Protein AF-0000000084352300 (afdb_homodimer)

pLDDT: mean 96.41, std 4.36, range [64.81, 98.81]

Solvent-accessible surface area (backbone atoms only — not comparable to full-atom values): 14725 Å² total; per-residue (Å²): 118,71,54,70,51,74,52,72,47,79,44,80,38,36,70,68,55,49,51,40,50,41,51,38,50,50,36,42,43,45,26,26,66,68,66,57,35,56,70,59,26,25,62,60,26,55,90,35,37,92,46,26,37,82,66,26,60,28,62,42,33,63,60,40,29,52,25,44,45,52,47,57,74,42,40,72,91,44,52,68,57,53,49,48,34,43,49,39,11,44,54,37,49,49,50,53,52,49,52,40,69,77,35,75,68,44,63,35,34,32,31,39,38,34,31,41,30,38,59,79,55,51,35,40,43,51,39,33,76,57,45,72,45,28,39,26,38,97,89,40,80,44,79,98,118,70,53,72,51,73,52,74,46,77,45,77,38,38,71,67,54,49,51,41,48,42,51,40,49,49,35,41,43,44,25,26,67,67,67,57,34,57,71,59,24,24,63,59,26,56,88,35,37,91,46,26,35,79,69,27,61,28,62,42,32,63,61,38,29,52,26,42,44,52,46,58,74,42,41,74,91,45,51,69,57,52,48,49,34,42,50,40,11,46,52,36,50,50,51,53,52,48,49,40,71,76,35,74,67,44,63,35,36,30,32,38,38,33,33,42,29,38,59,82,56,50,34,39,43,50,38,34,77,57,44,73,45,29,39,25,39,95,90,39,78,44,79,99

Sequence (288 aa):
MGRRTEYIRNLTLSRDNLYKIKRAQYEIRMQGFTYVDEGKLVSGLNAFATVLSFAFMLPTPVTLAAGVISAMGNIGNDRALVIEVCRNGEDYLQQLEYFFDDNPQYDLIRVDLPFLEFVDEGFRIVQGNGMVTAVHTDGGWILLMGRRTEYIRNLTLSRDNLYKIKRAQYEIRMQGFTYVDEGKLVSGLNAFATVLSFAFMLPTPVTLAAGVISAMGNIGNDRALVIEVCRNGEDYLQQLEYFFDDNPQYDLIRVDLPFLEFVDEGFRIVQGNGMVTAVHTDGGWILL

Radius of gyration: 19.67 Å; Cα contacts (8 Å, |Δi|>4): 520; chains: 2; bounding box: 50×48×47 Å

Organism: NCBI:txid482461

Secondary structure (DSSP, 8-state):
---EEEEEEEEEE-HHHHHHHHHHHHHIIIIIIIS--HHHHHHHHGGGGGGHHHHHS--SHHHHHHHHHHHHHT-GGGHHHHHHHHHHHHHHHHHHHHHHHH-TT-SEEEEEEEEEEETTTTEEEE-S--EEEEEEETTEEEE-/---EEEEEEEEEE-HHHHHHHHHHHHHIIIIIIIS--HHHHHHHHGGGGGGHHHHHS--SHHHHHHHHHHHHHT-GGGHHHHHHHHHHHHHHHHHHHHHHHH-TT-SEEEEEEEEEEETTTTEEEE-S--EEEEEEETTEEEE-

Structure (mmCIF, N/CA/C/O backbone):
data_AF-0000000084352300-model_v1
#
loop_
_entity.id
_entity.type
_entity.pdbx_description
1 polymer 'Uncharacterized protein'
#
loop_
_atom_site.group_PDB
_atom_site.id
_atom_site.type_symbol
_atom_site.label_atom_id
_atom_site.label_alt_id
_atom_site.label_comp_id
_atom_site.label_asym_id
_atom_site.label_entity_id
_atom_site.label_seq_id
_atom_site.pdbx_PDB_ins_code
_atom_site.Cartn_x
_atom_site.Cartn_y
_atom_site.Cartn_z
_atom_site.occupancy
_atom_site.B_iso_or_equiv
_atom_site.auth_seq_id
_atom_site.auth_comp_id
_atom_site.auth_asym_id
_atom_site.auth_atom_id
_atom_site.pdbx_PDB_model_num
ATOM 1 N N . MET A 1 1 ? 26.281 -4.094 -21.375 1 65.31 1 MET A N 1
ATOM 2 C CA . MET A 1 1 ? 24.969 -3.672 -20.875 1 65.31 1 MET A CA 1
ATOM 3 C C . MET A 1 1 ? 23.844 -4.324 -21.688 1 65.31 1 MET A C 1
ATOM 5 O O . MET A 1 1 ? 23.953 -4.469 -22.906 1 65.31 1 MET A O 1
ATOM 9 N N . GLY A 1 2 ? 22.938 -5.145 -20.906 1 80.5 2 GLY A N 1
ATOM 10 C CA . GLY A 1 2 ? 21.906 -5.875 -21.641 1 80.5 2 GLY A CA 1
ATOM 11 C C . GLY A 1 2 ? 21 -4.98 -22.453 1 80.5 2 GLY A C 1
ATOM 12 O O . GLY A 1 2 ? 20.844 -3.795 -22.141 1 80.5 2 GLY A O 1
ATOM 13 N N . ARG A 1 3 ? 20.641 -5.398 -23.672 1 90.56 3 ARG A N 1
ATOM 14 C CA . ARG A 1 3 ? 19.719 -4.656 -24.531 1 90.56 3 ARG A CA 1
ATOM 15 C C . ARG A 1 3 ? 18.391 -4.422 -23.844 1 90.56 3 ARG A C 1
ATOM 17 O O . ARG A 1 3 ? 17.859 -5.316 -23.188 1 90.56 3 ARG A O 1
ATOM 24 N N . ARG A 1 4 ? 17.953 -3.135 -23.891 1 93.94 4 ARG A N 1
ATOM 25 C CA . ARG A 1 4 ? 16.656 -2.725 -23.344 1 93.94 4 ARG A CA 1
ATOM 26 C C . ARG A 1 4 ? 15.797 -2.057 -24.406 1 93.94 4 ARG A C 1
ATOM 28 O O . ARG A 1 4 ? 16.312 -1.347 -25.266 1 93.94 4 ARG A O 1
ATOM 35 N N . THR A 1 5 ? 14.531 -2.34 -24.422 1 96.69 5 THR A N 1
ATOM 36 C CA . THR A 1 5 ? 13.578 -1.636 -25.281 1 96.69 5 THR A CA 1
ATOM 37 C C . THR A 1 5 ? 12.336 -1.241 -24.484 1 96.69 5 THR A C 1
ATOM 39 O O . THR A 1 5 ? 12.023 -1.846 -23.453 1 96.69 5 THR A O 1
ATOM 42 N N . GLU A 1 6 ? 11.75 -0.152 -24.828 1 97.12 6 GLU A N 1
ATOM 43 C CA . GLU A 1 6 ? 10.531 0.359 -24.203 1 97.12 6 GLU A CA 1
ATOM 44 C C . GLU A 1 6 ? 9.383 0.408 -25.203 1 97.12 6 GLU A C 1
ATOM 46 O O . GLU A 1 6 ? 9.578 0.741 -26.375 1 97.12 6 GLU A O 1
ATOM 51 N N . TYR A 1 7 ? 8.227 -0.064 -24.812 1 97.75 7 TYR A N 1
ATOM 52 C CA . TYR A 1 7 ? 7.039 -0.008 -25.656 1 97.75 7 TYR A CA 1
ATOM 53 C C . TYR A 1 7 ? 5.77 0.02 -24.812 1 97.75 7 TYR A C 1
ATOM 55 O O . TYR A 1 7 ? 5.82 -0.172 -23.594 1 97.75 7 TYR A O 1
ATOM 63 N N . ILE A 1 8 ? 4.664 0.349 -25.469 1 98 8 ILE A N 1
ATOM 64 C CA . ILE A 1 8 ? 3.352 0.355 -24.828 1 98 8 ILE A CA 1
ATOM 65 C C . ILE A 1 8 ? 2.555 -0.866 -25.281 1 98 8 ILE A C 1
ATOM 67 O O . ILE A 1 8 ? 2.572 -1.226 -26.469 1 98 8 ILE A O 1
ATOM 71 N N . ARG A 1 9 ? 1.894 -1.552 -24.359 1 97.81 9 ARG A N 1
ATOM 72 C CA . ARG A 1 9 ? 0.966 -2.637 -24.672 1 97.81 9 ARG A CA 1
ATOM 73 C C . ARG A 1 9 ? -0.388 -2.4 -24.016 1 97.81 9 ARG A C 1
ATOM 75 O O . ARG A 1 9 ? -0.456 -1.936 -22.875 1 97.81 9 ARG A O 1
ATOM 82 N N . ASN A 1 10 ? -1.431 -2.756 -24.766 1 97.62 10 ASN A N 1
ATOM 83 C CA . ASN A 1 10 ? -2.789 -2.691 -24.234 1 97.62 10 ASN A CA 1
ATOM 84 C C . ASN A 1 10 ? -3.189 -4 -23.562 1 97.62 10 ASN A C 1
ATOM 86 O O . ASN A 1 10 ? -3.131 -5.066 -24.188 1 97.62 10 ASN A O 1
ATOM 90 N N . LEU A 1 11 ? -3.562 -3.918 -22.281 1 97.88 11 LEU A N 1
ATOM 91 C CA . LEU A 1 11 ? -3.971 -5.098 -21.531 1 97.88 11 LEU A CA 1
ATOM 92 C C . LEU A 1 11 ? -5.379 -4.926 -20.969 1 97.88 11 LEU A C 1
ATOM 94 O O . LEU A 1 11 ? -5.785 -3.812 -20.625 1 97.88 11 LEU A O 1
ATOM 98 N N . THR A 1 12 ? -6.105 -6.023 -20.938 1 98.38 12 THR A N 1
ATOM 99 C CA . THR A 1 12 ? -7.367 -6.102 -20.203 1 98.38 12 THR A CA 1
ATOM 100 C C . THR A 1 12 ? -7.152 -6.695 -18.812 1 98.38 12 THR A C 1
ATOM 102 O O . THR A 1 12 ? -6.664 -7.82 -18.688 1 98.38 12 THR A O 1
ATOM 105 N N . LEU A 1 13 ? -7.527 -5.934 -17.797 1 98.38 13 LEU A N 1
ATOM 106 C CA . LEU A 1 13 ? -7.199 -6.332 -16.438 1 98.38 13 LEU A CA 1
ATOM 107 C C . LEU A 1 13 ? -8.438 -6.297 -15.547 1 98.38 13 LEU A C 1
ATOM 109 O O . LEU A 1 13 ? -9.258 -5.383 -15.656 1 98.38 13 LEU A O 1
ATOM 113 N N . SER A 1 14 ? -8.578 -7.367 -14.758 1 98.31 14 SER A N 1
ATOM 114 C CA . SER A 1 14 ? -9.477 -7.312 -13.609 1 98.31 14 SER A CA 1
ATOM 115 C C . SER A 1 14 ? -8.758 -6.781 -12.375 1 98.31 14 SER A C 1
ATOM 117 O O . SER A 1 14 ? -7.531 -6.621 -12.383 1 98.31 14 SER A O 1
ATOM 119 N N . ARG A 1 15 ? -9.523 -6.516 -11.328 1 98 15 ARG A N 1
ATOM 120 C CA . ARG A 1 15 ? -8.93 -6.082 -10.07 1 98 15 ARG A CA 1
ATOM 121 C C . ARG A 1 15 ? -7.984 -7.145 -9.516 1 98 15 ARG A C 1
ATOM 123 O O . ARG A 1 15 ? -6.926 -6.82 -8.977 1 98 15 ARG A O 1
ATOM 130 N N . ASP A 1 16 ? -8.414 -8.383 -9.695 1 97.38 16 ASP A N 1
ATOM 131 C CA . ASP A 1 16 ? -7.602 -9.492 -9.203 1 97.38 16 ASP A CA 1
ATOM 132 C C . ASP A 1 16 ? -6.285 -9.594 -9.969 1 97.38 16 ASP A C 1
ATOM 134 O O . ASP A 1 16 ? -5.223 -9.766 -9.367 1 97.38 16 ASP A O 1
ATOM 138 N N . ASN A 1 17 ? -6.332 -9.484 -11.328 1 97.44 17 ASN A N 1
ATOM 139 C CA . ASN A 1 17 ? -5.117 -9.477 -12.133 1 97.44 17 ASN A CA 1
ATOM 140 C C . ASN A 1 17 ? -4.172 -8.359 -11.719 1 97.44 17 ASN A C 1
ATOM 142 O O . ASN A 1 17 ? -2.963 -8.57 -11.602 1 97.44 17 ASN A O 1
ATOM 146 N N . LEU A 1 18 ? -4.762 -7.266 -11.453 1 98.12 18 LEU A N 1
ATOM 147 C CA . LEU A 1 18 ? -3.982 -6.082 -11.117 1 98.12 18 LEU A CA 1
ATOM 148 C C . LEU A 1 18 ? -3.252 -6.27 -9.789 1 98.12 18 LEU A C 1
ATOM 150 O O . LEU A 1 18 ? -2.072 -5.934 -9.672 1 98.12 18 LEU A O 1
ATOM 154 N N . TYR A 1 19 ? -3.895 -6.828 -8.875 1 98 19 TYR A N 1
ATOM 155 C CA . TYR A 1 19 ? -3.281 -7.109 -7.578 1 98 19 TYR A CA 1
ATOM 156 C C . TYR A 1 19 ? -2.109 -8.07 -7.727 1 98 19 TYR A C 1
ATOM 158 O O . TYR A 1 19 ? -1.028 -7.832 -7.188 1 98 19 TYR A O 1
ATOM 166 N N . LYS A 1 20 ? -2.34 -9.109 -8.43 1 98.38 20 LYS A N 1
ATOM 167 C CA . LYS A 1 20 ? -1.317 -10.141 -8.602 1 98.38 20 LYS A CA 1
ATOM 168 C C . LYS A 1 20 ? -0.106 -9.594 -9.352 1 98.38 20 LYS A C 1
ATOM 170 O O . LYS A 1 20 ? 1.036 -9.898 -9.008 1 98.38 20 LYS A O 1
ATOM 175 N N . ILE A 1 21 ? -0.342 -8.812 -10.375 1 98.75 21 ILE A N 1
ATOM 176 C CA . ILE A 1 21 ? 0.74 -8.227 -11.156 1 98.75 21 ILE A CA 1
ATOM 177 C C . ILE A 1 21 ? 1.558 -7.281 -10.281 1 98.75 21 ILE A C 1
ATOM 179 O O . ILE A 1 21 ? 2.791 -7.312 -10.305 1 98.75 21 ILE A O 1
ATOM 183 N N . LYS A 1 22 ? 0.846 -6.43 -9.492 1 98.62 22 LYS A N 1
ATOM 184 C CA . LYS A 1 22 ? 1.533 -5.473 -8.633 1 98.62 22 LYS A CA 1
ATOM 185 C C . LYS A 1 22 ? 2.387 -6.188 -7.586 1 98.62 22 LYS A C 1
ATOM 187 O O . LYS A 1 22 ? 3.535 -5.809 -7.348 1 98.62 22 LYS A O 1
ATOM 192 N N . ARG A 1 23 ? 1.833 -7.227 -7 1 98.38 23 ARG A N 1
ATOM 193 C CA . ARG A 1 23 ? 2.557 -7.996 -5.992 1 98.38 23 ARG A CA 1
ATOM 194 C C . ARG A 1 23 ? 3.762 -8.703 -6.605 1 98.38 23 ARG A C 1
ATOM 196 O O . ARG A 1 23 ? 4.836 -8.734 -6.008 1 98.38 23 ARG A O 1
ATOM 203 N N . ALA A 1 24 ? 3.57 -9.281 -7.723 1 98.75 24 ALA A N 1
ATOM 204 C CA . ALA A 1 24 ? 4.672 -9.953 -8.406 1 98.75 24 ALA A CA 1
ATOM 205 C C . ALA A 1 24 ? 5.797 -8.977 -8.727 1 98.75 24 ALA A C 1
ATOM 207 O O . ALA A 1 24 ? 6.977 -9.289 -8.531 1 98.75 24 ALA A O 1
ATOM 208 N N . GLN A 1 25 ? 5.402 -7.848 -9.227 1 98.81 25 GLN A N 1
ATOM 209 C CA . GLN A 1 25 ? 6.434 -6.867 -9.555 1 98.81 25 GLN A CA 1
ATOM 210 C C . GLN A 1 25 ? 7.148 -6.383 -8.297 1 98.81 25 GLN A C 1
ATOM 212 O O . GLN A 1 25 ? 8.352 -6.125 -8.32 1 98.81 25 GLN A O 1
ATOM 217 N N . TYR A 1 26 ? 6.418 -6.211 -7.242 1 98.56 26 TYR A N 1
ATOM 218 C CA . TYR A 1 26 ? 7.043 -5.891 -5.965 1 98.56 26 TYR A CA 1
ATOM 219 C C . TYR A 1 26 ? 8.078 -6.941 -5.586 1 98.56 26 TYR A C 1
ATOM 221 O O . TYR A 1 26 ? 9.18 -6.605 -5.133 1 98.56 26 TYR A O 1
ATOM 229 N N . GLU A 1 27 ? 7.762 -8.219 -5.742 1 98.56 27 GLU A N 1
ATOM 230 C CA . GLU A 1 27 ? 8.711 -9.281 -5.449 1 98.56 27 GLU A CA 1
ATOM 231 C C . GLU A 1 27 ? 9.93 -9.203 -6.363 1 98.56 27 GLU A C 1
ATOM 233 O O . GLU A 1 27 ? 11.055 -9.453 -5.926 1 98.56 27 GLU A O 1
ATOM 238 N N . ILE A 1 28 ? 9.703 -8.867 -7.602 1 98.69 28 ILE A N 1
ATOM 239 C CA . ILE A 1 28 ? 10.797 -8.695 -8.547 1 98.69 28 ILE A CA 1
ATOM 240 C C . ILE A 1 28 ? 11.711 -7.562 -8.078 1 98.69 28 ILE A C 1
ATOM 242 O O . ILE A 1 28 ? 12.938 -7.707 -8.07 1 98.69 28 ILE A O 1
ATOM 246 N N . ARG A 1 29 ? 11.117 -6.477 -7.703 1 98.12 29 ARG A N 1
ATOM 247 C CA . ARG A 1 29 ? 11.898 -5.336 -7.258 1 98.12 29 ARG A CA 1
ATOM 248 C C . ARG A 1 29 ? 12.711 -5.68 -6.012 1 98.12 29 ARG A C 1
ATOM 250 O O . ARG A 1 29 ? 13.914 -5.414 -5.957 1 98.12 29 ARG A O 1
ATOM 257 N N . MET A 1 30 ? 12.078 -6.293 -5.062 1 97.31 30 MET A N 1
ATOM 258 C CA . MET A 1 30 ? 12.711 -6.516 -3.768 1 97.31 30 MET A CA 1
ATOM 259 C C . MET A 1 30 ? 13.703 -7.672 -3.84 1 97.31 30 MET A C 1
ATOM 261 O O . MET A 1 30 ? 14.898 -7.484 -3.621 1 97.31 30 MET A O 1
ATOM 265 N N . GLN A 1 31 ? 13.227 -8.828 -4.25 1 97.88 31 GLN A N 1
ATOM 266 C CA . GLN A 1 31 ? 14.047 -10.031 -4.191 1 97.88 31 GLN A CA 1
ATOM 267 C C . GLN A 1 31 ? 14.93 -10.156 -5.438 1 97.88 31 GLN A C 1
ATOM 269 O O . GLN A 1 31 ? 15.992 -10.773 -5.387 1 97.88 31 GLN A O 1
ATOM 274 N N . GLY A 1 32 ? 14.492 -9.555 -6.496 1 97.81 32 GLY A N 1
ATOM 275 C CA . GLY A 1 32 ? 15.219 -9.664 -7.746 1 97.81 32 GLY A CA 1
ATOM 276 C C . GLY A 1 32 ? 16.25 -8.57 -7.934 1 97.81 32 GLY A C 1
ATOM 277 O O . GLY A 1 32 ? 17.422 -8.852 -8.188 1 97.81 32 GLY A O 1
ATOM 278 N N . PHE A 1 33 ? 15.836 -7.363 -7.785 1 97.19 33 PHE A N 1
ATOM 279 C CA . PHE A 1 33 ? 16.703 -6.238 -8.109 1 97.19 33 PHE A CA 1
ATOM 280 C C . PHE A 1 33 ? 17.438 -5.742 -6.867 1 97.19 33 PHE A C 1
ATOM 282 O O . PHE A 1 33 ? 18.609 -5.371 -6.938 1 97.19 33 PHE A O 1
ATOM 289 N N . THR A 1 34 ? 16.766 -5.68 -5.75 1 95.44 34 THR A N 1
ATOM 290 C CA . THR A 1 34 ? 17.328 -5.039 -4.566 1 95.44 34 THR A CA 1
ATOM 291 C C . THR A 1 34 ? 18.203 -6.02 -3.779 1 95.44 34 THR A C 1
ATOM 293 O O . THR A 1 34 ? 19.391 -5.766 -3.561 1 95.44 34 THR A O 1
ATOM 296 N N . TYR A 1 35 ? 17.641 -7.211 -3.395 1 95.81 35 TYR A N 1
ATOM 297 C CA . TYR A 1 35 ? 18.359 -8.148 -2.537 1 95.81 35 TYR A CA 1
ATOM 298 C C . TYR A 1 35 ? 19.062 -9.219 -3.365 1 95.81 35 TYR A C 1
ATOM 300 O O . TYR A 1 35 ? 19.984 -9.875 -2.889 1 95.81 35 TYR A O 1
ATOM 308 N N . VAL A 1 36 ? 18.641 -9.445 -4.543 1 95.88 36 VAL A N 1
ATOM 309 C CA . VAL A 1 36 ? 19.203 -10.391 -5.5 1 95.88 36 VAL A CA 1
ATOM 310 C C . VAL A 1 36 ? 19.25 -11.789 -4.879 1 95.88 36 VAL A C 1
ATOM 312 O O . VAL A 1 36 ? 20.297 -12.422 -4.824 1 95.88 36 VAL A O 1
ATOM 315 N N . ASP A 1 37 ? 18.109 -12.273 -4.465 1 97.69 37 ASP A N 1
ATOM 316 C CA . ASP A 1 37 ? 17.922 -13.594 -3.879 1 97.69 37 ASP A CA 1
ATOM 317 C C . ASP A 1 37 ? 16.984 -14.438 -4.734 1 97.69 37 ASP A C 1
ATOM 319 O O . ASP A 1 37 ? 15.758 -14.344 -4.598 1 97.69 37 ASP A O 1
ATOM 323 N N . GLU A 1 38 ? 17.625 -15.32 -5.508 1 98 38 GLU A N 1
ATOM 324 C CA . GLU A 1 38 ? 16.859 -16.109 -6.469 1 98 38 GLU A CA 1
ATOM 325 C C . GLU A 1 38 ? 15.844 -17 -5.766 1 98 38 GLU A C 1
ATOM 327 O O . GLU A 1 38 ? 14.695 -17.125 -6.211 1 98 38 GLU A O 1
ATOM 332 N N . GLY A 1 39 ? 16.25 -17.688 -4.758 1 98.44 39 GLY A N 1
ATOM 333 C CA . GLY A 1 39 ? 15.367 -18.578 -4.031 1 98.44 39 GLY A CA 1
ATOM 334 C C . GLY A 1 39 ? 14.156 -17.891 -3.451 1 98.44 39 GLY A C 1
ATOM 335 O O . GLY A 1 39 ? 13.031 -18.375 -3.572 1 98.44 39 GLY A O 1
ATOM 336 N N . LYS A 1 40 ? 14.289 -16.719 -2.838 1 98.31 40 LYS A N 1
ATOM 337 C CA . LYS A 1 40 ? 13.18 -15.945 -2.273 1 98.31 40 LYS A CA 1
ATOM 338 C C . LYS A 1 40 ? 12.289 -15.383 -3.375 1 98.31 40 LYS A C 1
ATOM 340 O O . LYS A 1 40 ? 11.07 -15.273 -3.195 1 98.31 40 LYS A O 1
ATOM 345 N N . LEU A 1 41 ? 12.984 -15.016 -4.535 1 98.62 41 LEU A N 1
ATOM 346 C CA . LEU A 1 41 ? 12.188 -14.523 -5.656 1 98.62 41 LEU A CA 1
ATOM 347 C C . LEU A 1 41 ? 11.258 -15.617 -6.18 1 98.62 41 LEU A C 1
ATOM 349 O O . LEU A 1 41 ? 10.078 -15.375 -6.418 1 98.62 41 LEU A O 1
ATOM 353 N N . VAL A 1 42 ? 11.789 -16.828 -6.316 1 98.75 42 VAL A N 1
ATOM 354 C CA . VAL A 1 42 ? 10.969 -17.953 -6.781 1 98.75 42 VAL A CA 1
ATOM 355 C C . VAL A 1 42 ? 9.805 -18.172 -5.816 1 98.75 42 VAL A C 1
ATOM 357 O O . VAL A 1 42 ? 8.656 -18.281 -6.242 1 98.75 42 VAL A O 1
ATOM 360 N N . SER A 1 43 ? 10.109 -18.234 -4.531 1 98.31 43 SER A N 1
ATOM 361 C CA . SER A 1 43 ? 9.094 -18.453 -3.512 1 98.31 43 SER A CA 1
ATOM 362 C C . SER A 1 43 ? 8.031 -17.359 -3.535 1 98.31 43 SER A C 1
ATOM 364 O O . SER A 1 43 ? 6.84 -17.641 -3.42 1 98.31 43 SER A O 1
ATOM 366 N N . GLY A 1 44 ? 8.414 -16.125 -3.674 1 97.75 44 GLY A N 1
ATOM 367 C CA . GLY A 1 44 ? 7.512 -14.984 -3.68 1 97.75 44 GLY A CA 1
ATOM 368 C C . GLY A 1 44 ? 6.609 -14.945 -4.895 1 97.75 44 GLY A C 1
ATOM 369 O O . GLY A 1 44 ? 5.496 -14.422 -4.832 1 97.75 44 GLY A O 1
ATOM 370 N N . LEU A 1 45 ? 7.074 -15.5 -6.039 1 98.5 45 LEU A N 1
ATOM 371 C CA . LEU A 1 45 ? 6.332 -15.438 -7.293 1 98.5 45 LEU A CA 1
ATOM 372 C C . LEU A 1 45 ? 5.355 -16.594 -7.41 1 98.5 45 LEU A C 1
ATOM 374 O O . LEU A 1 45 ? 4.457 -16.578 -8.25 1 98.5 45 LEU A O 1
ATOM 378 N N . ASN A 1 46 ? 5.5 -17.594 -6.531 1 98.06 46 ASN A N 1
ATOM 379 C CA . ASN A 1 46 ? 4.738 -18.828 -6.664 1 98.06 46 ASN A CA 1
ATOM 380 C C . ASN A 1 46 ? 3.236 -18.562 -6.59 1 98.06 46 ASN A C 1
ATOM 382 O O . ASN A 1 46 ? 2.461 -19.172 -7.336 1 98.06 46 ASN A O 1
ATOM 386 N N . ALA A 1 47 ? 2.812 -17.719 -5.746 1 95.56 47 ALA A N 1
ATOM 387 C CA . ALA A 1 47 ? 1.393 -17.453 -5.527 1 95.56 47 ALA A CA 1
ATOM 388 C C . ALA A 1 47 ? 0.794 -16.656 -6.688 1 95.56 47 ALA A C 1
ATOM 390 O O . ALA A 1 47 ? -0.428 -16.531 -6.797 1 95.56 47 ALA A O 1
ATOM 391 N N . PHE A 1 48 ? 1.66 -16.203 -7.609 1 97.5 48 PHE A N 1
ATOM 392 C CA . PHE A 1 48 ? 1.188 -15.281 -8.641 1 97.5 48 PHE A CA 1
ATOM 393 C C . PHE A 1 48 ? 1.544 -15.805 -10.031 1 97.5 48 PHE A C 1
ATOM 395 O O . PHE A 1 48 ? 1.674 -15.023 -10.977 1 97.5 48 PHE A O 1
ATOM 402 N N . ALA A 1 49 ? 1.684 -17.094 -10.195 1 96.81 49 ALA A N 1
ATOM 403 C CA . ALA A 1 49 ? 2.15 -17.75 -11.422 1 96.81 49 ALA A CA 1
ATOM 404 C C . ALA A 1 49 ? 1.181 -17.5 -12.578 1 96.81 49 ALA A C 1
ATOM 406 O O . ALA A 1 49 ? 1.595 -17.422 -13.734 1 96.81 49 ALA A O 1
ATOM 407 N N . THR A 1 50 ? -0.104 -17.281 -12.305 1 96.06 50 THR A N 1
ATOM 408 C CA . THR A 1 50 ? -1.155 -17.234 -13.312 1 96.06 50 THR A CA 1
ATOM 409 C C . THR A 1 50 ? -1.045 -15.953 -14.141 1 96.06 50 THR A C 1
ATOM 411 O O . THR A 1 50 ? -1.636 -15.852 -15.219 1 96.06 50 THR A O 1
ATOM 414 N N . VAL A 1 51 ? -0.274 -14.914 -13.641 1 97.69 51 VAL A N 1
ATOM 415 C CA . VAL A 1 51 ? -0.246 -13.648 -14.359 1 97.69 51 VAL A CA 1
ATOM 416 C C . VAL A 1 51 ? 1.144 -13.414 -14.953 1 97.69 51 VAL A C 1
ATOM 418 O O . VAL A 1 51 ? 1.382 -12.414 -15.625 1 97.69 51 VAL A O 1
ATOM 421 N N . LEU A 1 52 ? 2.088 -14.289 -14.781 1 98.44 52 LEU A N 1
ATOM 422 C CA . LEU A 1 52 ? 3.484 -14.016 -15.102 1 98.44 52 LEU A CA 1
ATOM 423 C C . LEU A 1 52 ? 3.691 -13.93 -16.609 1 98.44 52 LEU A C 1
ATOM 425 O O . LEU A 1 52 ? 4.336 -13 -17.094 1 98.44 52 LEU A O 1
ATOM 429 N N . SER A 1 53 ? 3.16 -14.875 -17.328 1 97.25 53 SER A N 1
ATOM 430 C CA . SER A 1 53 ? 3.33 -14.867 -18.766 1 97.25 53 SER A CA 1
ATOM 431 C C . SER A 1 53 ? 2.719 -13.617 -19.391 1 97.25 53 SER A C 1
ATOM 433 O O . SER A 1 53 ? 3.34 -12.977 -20.234 1 97.25 53 SER A O 1
ATOM 435 N N . PHE A 1 54 ? 1.555 -13.297 -18.891 1 95.31 54 PHE A N 1
ATOM 436 C CA . PHE A 1 54 ? 0.746 -12.203 -19.422 1 95.31 54 PHE A CA 1
ATOM 437 C C . PHE A 1 54 ? 1.388 -10.859 -19.109 1 95.31 54 PHE A C 1
ATOM 439 O O . PHE A 1 54 ? 1.489 -10 -19.984 1 95.31 54 PHE A O 1
ATOM 446 N N . ALA A 1 55 ? 1.958 -10.68 -17.969 1 97.5 55 ALA A N 1
ATOM 447 C CA . ALA A 1 55 ? 2.441 -9.383 -17.516 1 97.5 55 ALA A CA 1
ATOM 448 C C . ALA A 1 55 ? 3.955 -9.266 -17.688 1 97.5 55 ALA A C 1
ATOM 450 O O . ALA A 1 55 ? 4.477 -8.18 -17.969 1 97.5 55 ALA A O 1
ATOM 451 N N . PHE A 1 56 ? 4.723 -10.43 -17.625 1 98.62 56 PHE A N 1
ATOM 452 C CA . PHE A 1 56 ? 6.176 -10.336 -17.531 1 98.62 56 PHE A CA 1
ATOM 453 C C . PHE A 1 56 ? 6.844 -11.219 -18.578 1 98.62 56 PHE A C 1
ATOM 455 O O . PHE A 1 56 ? 8.07 -11.344 -18.609 1 98.62 56 PHE A O 1
ATOM 462 N N . MET A 1 57 ? 6.141 -11.867 -19.406 1 98.19 57 MET A N 1
ATOM 463 C CA . MET A 1 57 ? 6.547 -12.531 -20.641 1 98.19 57 MET A CA 1
ATOM 464 C C . MET A 1 57 ? 7.156 -13.898 -20.344 1 98.19 57 MET A C 1
ATOM 466 O O . MET A 1 57 ? 7.453 -14.656 -21.266 1 98.19 57 MET A O 1
ATOM 470 N N . LEU A 1 58 ? 7.383 -14.258 -19.094 1 97.38 58 LEU A N 1
ATOM 471 C CA . LEU A 1 58 ? 7.891 -15.578 -18.766 1 97.38 58 LEU A CA 1
ATOM 472 C C . LEU A 1 58 ? 6.891 -16.344 -17.906 1 97.38 58 LEU A C 1
ATOM 474 O O . LEU A 1 58 ? 6.32 -15.789 -16.953 1 97.38 58 LEU A O 1
ATOM 478 N N . PRO A 1 59 ? 6.699 -17.609 -18.172 1 95.5 59 PRO A N 1
ATOM 479 C CA . PRO A 1 59 ? 5.492 -18.281 -17.703 1 95.5 59 PRO A CA 1
ATOM 480 C C . PRO A 1 59 ? 5.641 -18.844 -16.281 1 95.5 59 PRO A C 1
ATOM 482 O O . PRO A 1 59 ? 4.641 -19.125 -15.625 1 95.5 59 PRO A O 1
ATOM 485 N N . THR A 1 60 ? 6.859 -19.156 -15.789 1 97.88 60 THR A N 1
ATOM 486 C CA . THR A 1 60 ? 6.992 -19.797 -14.492 1 97.88 60 THR A CA 1
ATOM 487 C C . THR A 1 60 ? 7.836 -18.938 -13.547 1 97.88 60 THR A C 1
ATOM 489 O O . THR A 1 60 ? 8.703 -18.188 -13.992 1 97.88 60 THR A O 1
ATOM 492 N N . PRO A 1 61 ? 7.559 -19.125 -12.188 1 98.56 61 PRO A N 1
ATOM 493 C CA . PRO A 1 61 ? 8.367 -18.422 -11.195 1 98.56 61 PRO A CA 1
ATOM 494 C C . PRO A 1 61 ? 9.867 -18.688 -11.367 1 98.56 61 PRO A C 1
ATOM 496 O O . PRO A 1 61 ? 10.672 -17.75 -11.281 1 98.56 61 PRO A O 1
ATOM 499 N N . VAL A 1 62 ? 10.234 -19.891 -11.688 1 98.56 62 VAL A N 1
ATOM 500 C CA . VAL A 1 62 ? 11.641 -20.281 -11.789 1 98.56 62 VAL A CA 1
ATOM 501 C C . VAL A 1 62 ? 12.281 -19.578 -12.984 1 98.56 62 VAL A C 1
ATOM 503 O O . VAL A 1 62 ? 13.359 -19 -12.867 1 98.56 62 VAL A O 1
ATOM 506 N N . THR A 1 63 ? 11.625 -19.625 -14.141 1 98.38 63 THR A N 1
ATOM 507 C CA . THR A 1 63 ? 12.211 -19.016 -15.336 1 98.38 63 THR A CA 1
ATOM 508 C C . THR A 1 63 ? 12.266 -17.5 -15.203 1 98.38 63 THR A C 1
ATOM 510 O O . THR A 1 63 ? 13.227 -16.875 -15.633 1 98.38 63 THR A O 1
ATOM 513 N N . LEU A 1 64 ? 11.195 -16.891 -14.648 1 98.69 64 LEU A N 1
ATOM 514 C CA . LEU A 1 64 ? 11.211 -15.445 -14.453 1 98.69 64 LEU A CA 1
ATOM 515 C C . LEU A 1 64 ? 12.305 -15.047 -13.461 1 98.69 64 LEU A C 1
ATOM 517 O O . LEU A 1 64 ? 13.047 -14.094 -13.703 1 98.69 64 LEU A O 1
ATOM 521 N N . ALA A 1 65 ? 12.453 -15.781 -12.375 1 98.75 65 ALA A N 1
ATOM 522 C CA . ALA A 1 65 ? 13.484 -15.484 -11.383 1 98.75 65 ALA A CA 1
ATOM 523 C C . ALA A 1 65 ? 14.875 -15.578 -11.992 1 98.75 65 ALA A C 1
ATOM 525 O O . ALA A 1 65 ? 15.727 -14.711 -11.766 1 98.75 65 ALA A O 1
ATOM 526 N N . ALA A 1 66 ? 15.109 -16.562 -12.758 1 98 66 ALA A N 1
ATOM 527 C CA . ALA A 1 66 ? 16.406 -16.734 -13.422 1 98 66 ALA A CA 1
ATOM 528 C C . ALA A 1 66 ? 16.688 -15.562 -14.352 1 98 66 ALA A C 1
ATOM 530 O O . ALA A 1 66 ? 17.828 -15.07 -14.398 1 98 66 ALA A O 1
ATOM 531 N N . GLY A 1 67 ? 15.688 -15.164 -15.094 1 97.75 67 GLY A N 1
ATOM 532 C CA . GLY A 1 67 ? 15.852 -14.016 -15.961 1 97.75 67 GLY A CA 1
ATOM 533 C C . GLY A 1 67 ? 16.188 -12.734 -15.211 1 97.75 67 GLY A C 1
ATOM 534 O O . GLY A 1 67 ? 17.094 -12 -15.602 1 97.75 67 GLY A O 1
ATOM 535 N N . VAL A 1 68 ? 15.469 -12.469 -14.156 1 98.12 68 VAL A N 1
ATOM 536 C CA . VAL A 1 68 ? 15.656 -11.266 -13.352 1 98.12 68 VAL A CA 1
ATOM 537 C C . VAL A 1 68 ? 17.062 -11.258 -12.758 1 98.12 68 VAL A C 1
ATOM 539 O O . VAL A 1 68 ? 17.781 -10.258 -12.844 1 98.12 68 VAL A O 1
ATOM 542 N N . ILE A 1 69 ? 17.516 -12.383 -12.164 1 97.56 69 ILE A N 1
ATOM 543 C CA . ILE A 1 69 ? 18.828 -12.484 -11.539 1 97.56 69 ILE A CA 1
ATOM 544 C C . ILE A 1 69 ? 19.922 -12.312 -12.594 1 97.56 69 ILE A C 1
ATOM 546 O O . ILE A 1 69 ? 20.938 -11.648 -12.352 1 97.56 69 ILE A O 1
ATOM 550 N N . SER A 1 70 ? 19.703 -12.875 -13.766 1 96.25 70 SER A N 1
ATOM 551 C CA . SER A 1 70 ? 20.656 -12.727 -14.867 1 96.25 70 SER A CA 1
ATOM 552 C C . SER A 1 70 ? 20.797 -11.266 -15.281 1 96.25 70 SER A C 1
ATOM 554 O O . SER A 1 70 ? 21.906 -10.797 -15.555 1 96.25 70 SER A O 1
ATOM 556 N N . ALA A 1 71 ? 19.703 -10.578 -15.336 1 95.69 71 ALA A N 1
ATOM 557 C CA . ALA A 1 71 ? 19.719 -9.164 -15.703 1 95.69 71 ALA A CA 1
ATOM 558 C C . ALA A 1 71 ? 20.531 -8.352 -14.711 1 95.69 71 ALA A C 1
ATOM 560 O O . ALA A 1 71 ? 21.219 -7.402 -15.094 1 95.69 71 ALA A O 1
ATOM 561 N N . MET A 1 72 ? 20.422 -8.625 -13.438 1 93.12 72 MET A N 1
ATOM 562 C CA . MET A 1 72 ? 21.125 -7.879 -12.406 1 93.12 72 MET A CA 1
ATOM 563 C C . MET A 1 72 ? 22.625 -8.172 -12.461 1 93.12 72 MET A C 1
ATOM 565 O O . MET A 1 72 ? 23.438 -7.32 -12.109 1 93.12 72 MET A O 1
ATOM 569 N N . GLY A 1 73 ? 22.953 -9.312 -12.898 1 88.88 73 GLY A N 1
ATOM 570 C CA . GLY A 1 73 ? 24.359 -9.609 -13.117 1 88.88 73 GLY A CA 1
ATOM 571 C C . GLY A 1 73 ? 25 -8.734 -14.188 1 88.88 73 GLY A C 1
ATOM 572 O O . GLY A 1 73 ? 26.203 -8.5 -14.172 1 88.88 73 GLY A O 1
ATOM 573 N N . ASN A 1 74 ? 24.203 -8.203 -15.141 1 83.5 74 ASN A N 1
ATOM 574 C CA . ASN A 1 74 ? 24.703 -7.457 -16.297 1 83.5 74 ASN A CA 1
ATOM 575 C C . ASN A 1 74 ? 24.359 -5.973 -16.188 1 83.5 74 ASN A C 1
ATOM 577 O O . ASN A 1 74 ? 24.609 -5.207 -17.125 1 83.5 74 ASN A O 1
ATOM 581 N N . ILE A 1 75 ? 23.781 -5.566 -15.062 1 84 75 ILE A N 1
ATOM 582 C CA . ILE A 1 75 ? 23.125 -4.262 -15.031 1 84 75 ILE A CA 1
ATOM 583 C C . ILE A 1 75 ? 24.172 -3.174 -14.758 1 84 75 ILE A C 1
ATOM 585 O O . ILE A 1 75 ? 23.984 -2.023 -15.164 1 84 75 ILE A O 1
ATOM 589 N N . GLY A 1 76 ? 25.328 -3.451 -14.281 1 78.25 76 GLY A N 1
ATOM 590 C CA . GLY A 1 76 ? 26.344 -2.453 -13.977 1 78.25 76 GLY A CA 1
ATOM 591 C C . GLY A 1 76 ? 25.844 -1.371 -13.039 1 78.25 76 GLY A C 1
ATOM 592 O O . GLY A 1 76 ? 25.281 -1.669 -11.984 1 78.25 76 GLY A O 1
ATOM 593 N N . ASN A 1 77 ? 26.094 -0.163 -13.469 1 81.31 77 ASN A N 1
ATOM 594 C CA . ASN A 1 77 ? 25.828 0.981 -12.594 1 81.31 77 ASN A CA 1
ATOM 595 C C . ASN A 1 77 ? 24.391 1.451 -12.703 1 81.31 77 ASN A C 1
ATOM 597 O O . ASN A 1 77 ? 24 2.432 -12.062 1 81.31 77 ASN A O 1
ATOM 601 N N . ASP A 1 78 ? 23.547 0.701 -13.383 1 89.44 78 ASP A N 1
ATOM 602 C CA . ASP A 1 78 ? 22.188 1.165 -13.664 1 89.44 78 ASP A CA 1
ATOM 603 C C . ASP A 1 78 ? 21.188 0.542 -12.695 1 89.44 78 ASP A C 1
ATOM 605 O O . ASP A 1 78 ? 19.984 0.724 -12.852 1 89.44 78 ASP A O 1
ATOM 609 N N . ARG A 1 79 ? 21.656 -0.151 -11.656 1 92.12 79 ARG A N 1
ATOM 610 C CA . ARG A 1 79 ? 20.781 -0.876 -10.742 1 92.12 79 ARG A CA 1
ATOM 611 C C . ARG A 1 79 ? 19.797 0.067 -10.062 1 92.12 79 ARG A C 1
ATOM 613 O O . ARG A 1 79 ? 18.594 -0.209 -10.023 1 92.12 79 ARG A O 1
ATOM 620 N N . ALA A 1 80 ? 20.281 1.194 -9.594 1 93.06 80 ALA A N 1
ATOM 621 C CA . ALA A 1 80 ? 19.438 2.158 -8.898 1 93.06 80 ALA A CA 1
ATOM 622 C C . ALA A 1 80 ? 18.344 2.697 -9.828 1 93.06 80 ALA A C 1
ATOM 624 O O . ALA A 1 80 ? 17.219 2.916 -9.398 1 93.06 80 ALA A O 1
ATOM 625 N N . LEU A 1 81 ? 18.703 2.914 -11.039 1 93.94 81 LEU A N 1
ATOM 626 C CA . LEU A 1 81 ? 17.75 3.422 -12.023 1 93.94 81 LEU A CA 1
ATOM 627 C C . LEU A 1 81 ? 16.656 2.396 -12.297 1 93.94 81 LEU A C 1
ATOM 629 O O . LEU A 1 81 ? 15.477 2.75 -12.391 1 93.94 81 LEU A O 1
ATOM 633 N N . VAL A 1 82 ? 17.047 1.109 -12.43 1 95.69 82 VAL A N 1
ATOM 634 C CA . VAL A 1 82 ? 16.078 0.054 -12.711 1 95.69 82 VAL A CA 1
ATOM 635 C C . VAL A 1 82 ? 15.117 -0.097 -11.539 1 95.69 82 VAL A C 1
ATOM 637 O O . VAL A 1 82 ? 13.914 -0.29 -11.734 1 95.69 82 VAL A O 1
ATOM 640 N N . ILE A 1 83 ? 15.641 -0.019 -10.359 1 95.94 83 ILE A N 1
ATOM 641 C CA . ILE A 1 83 ? 14.805 -0.094 -9.164 1 95.94 83 ILE A CA 1
ATOM 642 C C . ILE A 1 83 ? 13.805 1.058 -9.156 1 95.94 83 ILE A C 1
ATOM 644 O O . ILE A 1 83 ? 12.625 0.86 -8.859 1 95.94 83 ILE A O 1
ATOM 648 N N . GLU A 1 84 ? 14.219 2.209 -9.547 1 95.12 84 GLU A N 1
ATOM 649 C CA . GLU A 1 84 ? 13.336 3.371 -9.594 1 95.12 84 GLU A CA 1
ATOM 650 C C . GLU A 1 84 ? 12.273 3.217 -10.68 1 95.12 84 GLU A C 1
ATOM 652 O O . GLU A 1 84 ? 11.117 3.572 -10.477 1 95.12 84 GLU A O 1
ATOM 657 N N . VAL A 1 85 ? 12.68 2.715 -11.766 1 96.44 85 VAL A N 1
ATOM 658 C CA . VAL A 1 85 ? 11.766 2.471 -12.875 1 96.44 85 VAL A CA 1
ATOM 659 C C . VAL A 1 85 ? 10.695 1.469 -12.438 1 96.44 85 VAL A C 1
ATOM 661 O O . VAL A 1 85 ? 9.508 1.655 -12.727 1 96.44 85 VAL A O 1
ATOM 664 N N . CYS A 1 86 ? 11.125 0.433 -11.766 1 97.44 86 CYS A N 1
ATOM 665 C CA . CYS A 1 86 ? 10.211 -0.579 -11.258 1 97.44 86 CYS A CA 1
ATOM 666 C C . CYS A 1 86 ? 9.219 0.03 -10.266 1 97.44 86 CYS A C 1
ATOM 668 O O . CYS A 1 86 ? 8.023 -0.26 -10.32 1 97.44 86 CYS A O 1
ATOM 670 N N . ARG A 1 87 ? 9.703 0.843 -9.43 1 96.56 87 ARG A N 1
ATOM 671 C CA . ARG A 1 87 ? 8.875 1.52 -8.43 1 96.56 87 ARG A CA 1
ATOM 672 C C . ARG A 1 87 ? 7.855 2.434 -9.102 1 96.56 87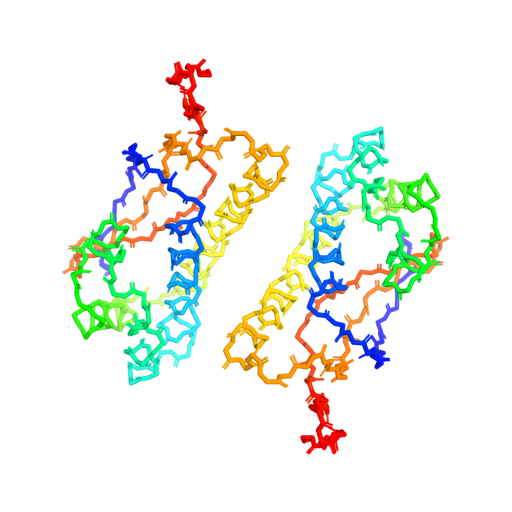 ARG A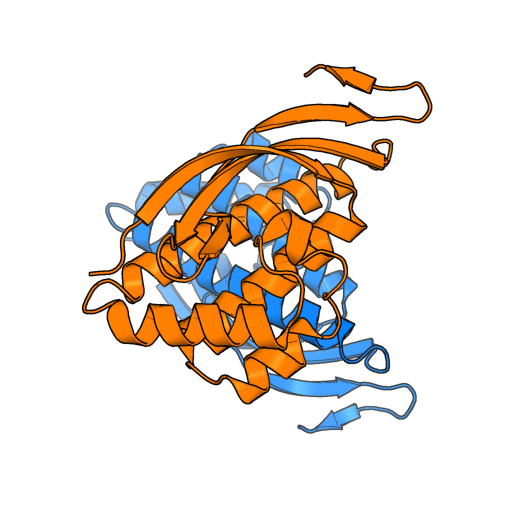 C 1
ATOM 674 O O . ARG A 1 87 ? 6.715 2.543 -8.641 1 96.56 87 ARG A O 1
ATOM 681 N N . ASN A 1 88 ? 8.242 3.148 -10.133 1 96.94 88 ASN A N 1
ATOM 682 C CA . ASN A 1 88 ? 7.32 3.99 -10.883 1 96.94 88 ASN A CA 1
ATOM 683 C C . ASN A 1 88 ? 6.176 3.176 -11.477 1 96.94 88 ASN A C 1
ATOM 685 O O . ASN A 1 88 ? 5.023 3.615 -11.469 1 96.94 88 ASN A O 1
ATOM 689 N N . GLY A 1 89 ? 6.551 2.016 -11.961 1 98.19 89 GLY A N 1
ATOM 690 C CA . GLY A 1 89 ? 5.523 1.124 -12.469 1 98.19 89 GLY A CA 1
ATOM 691 C C . GLY A 1 89 ? 4.559 0.651 -11.398 1 98.19 89 GLY A C 1
ATOM 692 O O . GLY A 1 89 ? 3.346 0.615 -11.625 1 98.19 89 GLY A O 1
ATOM 693 N N . GLU A 1 90 ? 5.082 0.27 -10.227 1 98.06 90 GLU A N 1
ATOM 694 C CA . GLU A 1 90 ? 4.25 -0.154 -9.102 1 98.06 90 GLU A CA 1
ATOM 695 C C . GLU A 1 90 ? 3.305 0.961 -8.664 1 98.06 90 GLU A C 1
ATOM 697 O O . GLU A 1 90 ? 2.166 0.699 -8.273 1 98.06 90 GLU A O 1
ATOM 702 N N . ASP A 1 91 ? 3.803 2.172 -8.703 1 96.69 91 ASP A N 1
ATOM 703 C CA . ASP A 1 91 ? 2.996 3.332 -8.336 1 96.69 91 ASP A CA 1
ATOM 704 C C . ASP A 1 91 ? 1.79 3.479 -9.266 1 96.69 91 ASP A C 1
ATOM 706 O O . ASP A 1 91 ? 0.684 3.773 -8.805 1 96.69 91 ASP A O 1
ATOM 710 N N . TYR A 1 92 ? 2 3.307 -10.508 1 97.81 92 TYR A N 1
ATOM 711 C CA . TYR A 1 92 ? 0.882 3.414 -11.438 1 97.81 92 TYR A CA 1
ATOM 712 C C . TYR A 1 92 ? -0.088 2.252 -11.266 1 97.81 92 TYR A C 1
ATOM 714 O O . TYR A 1 92 ? -1.305 2.432 -11.352 1 97.81 92 TYR A O 1
ATOM 722 N N . LEU A 1 93 ? 0.463 1.043 -11.047 1 98.38 93 LEU A N 1
ATOM 723 C CA . LEU A 1 93 ? -0.403 -0.105 -10.805 1 98.38 93 LEU A CA 1
ATOM 724 C C . LEU A 1 93 ? -1.272 0.12 -9.57 1 98.38 93 LEU A C 1
ATOM 726 O O . LEU A 1 93 ? -2.436 -0.289 -9.539 1 98.38 93 LEU A O 1
ATOM 730 N N . GLN A 1 94 ? -0.691 0.768 -8.586 1 97.62 94 GLN A N 1
ATOM 731 C CA . GLN A 1 94 ? -1.467 1.131 -7.406 1 97.62 94 GLN A CA 1
ATOM 732 C C . GLN A 1 94 ? -2.588 2.102 -7.762 1 97.62 94 GLN A C 1
ATOM 734 O O . GLN A 1 94 ? -3.703 1.987 -7.25 1 97.62 94 GLN A O 1
ATOM 739 N N . GLN A 1 95 ? -2.373 3.057 -8.633 1 97.06 95 GLN A N 1
ATOM 740 C CA . GLN A 1 95 ? -3.391 3.998 -9.086 1 97.06 95 GLN A CA 1
ATOM 741 C C . GLN A 1 95 ? -4.543 3.273 -9.773 1 97.06 95 GLN A C 1
ATOM 743 O O . GLN A 1 95 ? -5.703 3.658 -9.625 1 97.06 95 GLN A O 1
ATOM 748 N N . LEU A 1 96 ? -4.195 2.287 -10.516 1 98.44 96 LEU A N 1
ATOM 749 C CA . LEU A 1 96 ? -5.227 1.511 -11.195 1 98.44 96 LEU A CA 1
ATOM 750 C C . LEU A 1 96 ? -6.078 0.744 -10.188 1 98.44 96 LEU A C 1
ATOM 752 O O . LEU A 1 96 ? -7.285 0.585 -10.391 1 98.44 96 LEU A O 1
ATOM 756 N N . GLU A 1 97 ? -5.406 0.209 -9.125 1 97.88 97 GLU A N 1
ATOM 757 C CA . GLU A 1 97 ? -6.184 -0.435 -8.07 1 97.88 97 GLU A CA 1
ATOM 758 C C . GLU A 1 97 ? -7.152 0.548 -7.422 1 97.88 97 GLU A C 1
ATOM 760 O O . GLU A 1 97 ? -8.305 0.202 -7.148 1 97.88 97 GLU A O 1
ATOM 765 N N . TYR A 1 98 ? -6.715 1.758 -7.16 1 97.56 98 TYR A N 1
ATOM 766 C CA . TYR A 1 98 ? -7.586 2.787 -6.602 1 97.56 98 TYR A CA 1
ATOM 767 C C . TYR A 1 98 ? -8.719 3.121 -7.562 1 97.56 98 TYR A C 1
ATOM 769 O O . TYR A 1 98 ? -9.844 3.396 -7.133 1 97.56 98 TYR A O 1
ATOM 777 N N . PHE A 1 99 ? -8.453 3.152 -8.891 1 97.88 99 PHE A N 1
ATOM 778 C CA . PHE A 1 99 ? -9.477 3.395 -9.898 1 97.88 99 PHE A CA 1
ATOM 779 C C . PHE A 1 99 ? -10.602 2.377 -9.789 1 97.88 99 PHE A C 1
ATOM 781 O O . PHE A 1 99 ? -11.781 2.736 -9.844 1 97.88 99 PHE A O 1
ATOM 788 N N . PHE A 1 100 ? -10.234 1.132 -9.523 1 98.25 100 PHE A N 1
ATOM 789 C CA . PHE A 1 100 ? -11.234 0.09 -9.312 1 98.25 100 PHE A CA 1
ATOM 790 C C . PHE A 1 100 ? -12 0.333 -8.023 1 98.25 100 PHE A C 1
ATOM 792 O O . PHE A 1 100 ? -13.227 0.188 -7.984 1 98.25 100 PHE A O 1
ATOM 799 N N . ASP A 1 101 ? -11.281 0.658 -6.977 1 96.44 101 ASP A N 1
ATOM 800 C CA . ASP A 1 101 ? -11.914 0.885 -5.68 1 96.44 101 ASP A CA 1
ATOM 801 C C . ASP A 1 101 ? -12.922 2.027 -5.754 1 96.44 101 ASP A C 1
ATOM 803 O O . ASP A 1 101 ? -13.969 1.982 -5.102 1 96.44 101 ASP A O 1
ATOM 807 N N . ASP A 1 102 ? -12.641 3.051 -6.523 1 96.62 102 ASP A N 1
ATOM 808 C CA . ASP A 1 102 ? -13.469 4.242 -6.641 1 96.62 102 ASP A CA 1
ATOM 809 C C . ASP A 1 102 ? -14.617 4.016 -7.625 1 96.62 102 ASP A C 1
ATOM 811 O O . ASP A 1 102 ? -15.562 4.805 -7.676 1 96.62 102 ASP A O 1
ATOM 815 N N . ASN A 1 103 ? -14.484 2.979 -8.469 1 97.62 103 ASN A N 1
ATOM 816 C CA . ASN A 1 103 ? -15.477 2.66 -9.484 1 97.62 103 ASN A CA 1
ATOM 817 C C . ASN A 1 103 ? -15.883 1.189 -9.43 1 97.62 103 ASN A C 1
ATOM 819 O O . ASN A 1 103 ? -15.617 0.433 -10.367 1 97.62 103 ASN A O 1
ATOM 823 N N . PRO A 1 104 ? -16.641 0.781 -8.328 1 97.12 104 PRO A N 1
ATOM 824 C CA . PRO A 1 104 ? -16.953 -0.632 -8.102 1 97.12 104 PRO A CA 1
ATOM 825 C C . PRO A 1 104 ? -17.859 -1.221 -9.18 1 97.12 104 PRO A C 1
ATOM 827 O O . PRO A 1 104 ? -18.031 -2.441 -9.25 1 97.12 104 PRO A O 1
ATOM 830 N N . GLN A 1 105 ? -18.422 -0.36 -10.055 1 97.56 105 GLN A N 1
ATOM 831 C CA . GLN A 1 105 ? -19.266 -0.843 -11.133 1 97.56 105 GLN A CA 1
ATOM 832 C C . GLN A 1 105 ? -18.438 -1.424 -12.273 1 97.56 105 GLN A C 1
ATOM 834 O O . GLN A 1 105 ? -18.969 -2.09 -13.164 1 97.56 105 GLN A O 1
ATOM 839 N N . TYR A 1 106 ? -17.109 -1.132 -12.297 1 98.5 106 TYR A N 1
ATOM 840 C CA . TYR A 1 106 ? -16.234 -1.664 -13.328 1 98.5 106 TYR A CA 1
ATOM 841 C C . TYR A 1 106 ? -15.641 -3.006 -12.914 1 98.5 106 TYR A C 1
ATOM 843 O O . TYR A 1 106 ? -15.047 -3.121 -11.836 1 98.5 106 TYR A O 1
ATOM 851 N N . ASP A 1 107 ? -15.797 -4.02 -13.812 1 98.44 107 ASP A N 1
ATOM 852 C CA . ASP A 1 107 ? -15.227 -5.324 -13.5 1 98.44 107 ASP A CA 1
ATOM 853 C C . ASP A 1 107 ? -13.945 -5.566 -14.289 1 98.44 107 ASP A C 1
ATOM 855 O O . ASP A 1 107 ? -13.125 -6.402 -13.898 1 98.44 107 ASP A O 1
ATOM 859 N N . LEU A 1 108 ? -13.766 -4.855 -15.438 1 98.75 108 LEU A N 1
ATOM 860 C CA . LEU A 1 108 ? -12.555 -4.902 -16.25 1 98.75 108 LEU A CA 1
ATOM 861 C C . LEU A 1 108 ? -12.164 -3.508 -16.719 1 98.75 108 LEU A C 1
ATOM 863 O O . LEU A 1 108 ? -13.016 -2.625 -16.828 1 98.75 108 LEU A O 1
ATOM 867 N N . ILE A 1 109 ? -10.891 -3.35 -16.938 1 98.75 109 ILE A N 1
ATOM 868 C CA . ILE A 1 109 ? -10.406 -2.154 -17.609 1 98.75 109 ILE A CA 1
ATOM 869 C C . ILE A 1 109 ? -9.43 -2.551 -18.719 1 98.75 109 ILE A C 1
ATOM 871 O O . ILE A 1 109 ? -8.773 -3.588 -18.625 1 98.75 109 ILE A O 1
ATOM 875 N N . ARG A 1 110 ? -9.391 -1.782 -19.766 1 98.69 110 ARG A N 1
ATOM 876 C CA . ARG A 1 110 ? -8.312 -1.809 -20.75 1 98.69 110 ARG A CA 1
ATOM 877 C C . ARG A 1 110 ? -7.332 -0.663 -20.516 1 98.69 110 ARG A C 1
ATOM 879 O O . ARG A 1 110 ? -7.742 0.49 -20.359 1 98.69 110 ARG A O 1
ATOM 886 N N . VAL A 1 111 ? -6.078 -1.021 -20.438 1 98.5 111 VAL A N 1
ATOM 887 C CA . VAL A 1 111 ? -5.074 -0.024 -20.078 1 98.5 111 VAL A CA 1
ATOM 888 C C . VAL A 1 111 ? -3.871 -0.144 -21.016 1 98.5 111 VAL A C 1
ATOM 890 O O . VAL A 1 111 ? -3.402 -1.251 -21.297 1 98.5 111 VAL A O 1
ATOM 893 N N . ASP A 1 112 ? -3.447 1.002 -21.609 1 98.38 112 ASP A N 1
ATOM 894 C CA . ASP A 1 112 ? -2.131 1.101 -22.219 1 98.38 112 ASP A CA 1
ATOM 895 C C . ASP A 1 112 ? -1.034 1.232 -21.172 1 98.38 112 ASP A C 1
ATOM 897 O O . ASP A 1 112 ? -0.948 2.252 -20.484 1 98.38 112 ASP A O 1
ATOM 901 N N . LEU A 1 113 ? -0.226 0.118 -21.047 1 98.31 113 LEU A N 1
ATOM 902 C CA . LEU A 1 113 ? 0.84 0.108 -20.047 1 98.31 113 LEU A CA 1
ATOM 903 C C . LEU A 1 113 ? 2.205 0.238 -20.719 1 98.31 113 LEU A C 1
ATOM 905 O O . LEU A 1 113 ? 2.49 -0.448 -21.703 1 98.31 113 LEU A O 1
ATOM 909 N N . PRO A 1 114 ? 3.064 1.221 -20.203 1 98.44 114 PRO A N 1
ATOM 910 C CA . PRO A 1 114 ? 4.457 1.239 -20.656 1 98.44 114 PRO A CA 1
ATOM 911 C C . PRO A 1 114 ? 5.293 0.121 -20.047 1 98.44 114 PRO A C 1
ATOM 913 O O . PRO A 1 114 ? 5.254 -0.084 -18.828 1 98.44 114 PRO A O 1
ATOM 916 N N . PHE A 1 115 ? 6.031 -0.569 -20.859 1 98.62 115 PHE A N 1
ATOM 917 C CA . PHE A 1 115 ? 6.879 -1.665 -20.406 1 98.62 115 PHE A CA 1
ATOM 918 C C . PHE A 1 115 ? 8.344 -1.374 -20.703 1 98.62 115 PHE A C 1
ATOM 920 O O . PHE A 1 115 ? 8.656 -0.716 -21.703 1 98.62 115 PHE A O 1
ATOM 927 N N . LEU A 1 116 ? 9.211 -1.749 -19.828 1 97.94 116 LEU A N 1
ATOM 928 C CA . LEU A 1 116 ? 10.641 -1.916 -20.062 1 97.94 116 LEU A CA 1
ATOM 929 C C . LEU A 1 116 ? 11 -3.391 -20.219 1 97.94 116 LEU A C 1
ATOM 931 O O . LEU A 1 116 ? 10.828 -4.18 -19.297 1 97.94 116 LEU A O 1
ATOM 935 N N . GLU A 1 117 ? 11.43 -3.68 -21.375 1 97.75 117 GLU A N 1
ATOM 936 C CA . GLU A 1 117 ? 11.766 -5.074 -21.656 1 97.75 117 GLU A CA 1
ATOM 937 C C . GLU A 1 117 ? 13.273 -5.297 -21.578 1 97.75 117 GLU A C 1
ATOM 939 O O . GLU A 1 117 ? 14.055 -4.52 -22.125 1 97.75 117 GLU A O 1
ATOM 944 N N . PHE A 1 118 ? 13.617 -6.301 -20.812 1 97 118 PHE A N 1
ATOM 945 C CA . PHE A 1 118 ? 14.953 -6.871 -20.812 1 97 118 PHE A CA 1
ATOM 946 C C . PHE A 1 118 ? 15.086 -7.926 -21.906 1 97 118 PHE A C 1
ATOM 948 O O . PHE A 1 118 ? 14.758 -9.094 -21.703 1 97 118 PHE A O 1
ATOM 955 N N . VAL A 1 119 ? 15.625 -7.434 -23.031 1 96.81 119 VAL A N 1
ATOM 956 C CA . VAL A 1 119 ? 15.531 -8.188 -24.281 1 96.81 119 VAL A CA 1
ATOM 957 C C . VAL A 1 119 ? 16.344 -9.469 -24.172 1 96.81 119 VAL A C 1
ATOM 959 O O . VAL A 1 119 ? 15.891 -10.539 -24.594 1 96.81 119 VAL A O 1
ATOM 962 N N . ASP A 1 120 ? 17.547 -9.43 -23.594 1 96 120 ASP A N 1
ATOM 963 C CA . ASP A 1 120 ? 18.453 -10.578 -23.547 1 96 120 ASP A CA 1
ATOM 964 C C . ASP A 1 120 ? 17.906 -11.656 -22.609 1 96 120 ASP A C 1
ATOM 966 O O . ASP A 1 120 ? 18.094 -12.852 -22.844 1 96 120 ASP A O 1
ATOM 970 N N . GLU A 1 121 ? 17.203 -11.25 -21.562 1 97.12 121 GLU A N 1
ATOM 971 C CA . GLU A 1 121 ? 16.719 -12.18 -20.547 1 97.12 121 GLU A CA 1
ATOM 972 C C . GLU A 1 121 ? 15.266 -12.586 -20.828 1 97.12 121 GLU A C 1
ATOM 974 O O . GLU A 1 121 ? 14.766 -13.555 -20.25 1 97.12 121 GLU A O 1
ATOM 979 N N . GLY A 1 122 ? 14.555 -11.766 -21.672 1 97.31 122 GLY A N 1
ATOM 980 C CA . GLY A 1 122 ? 13.266 -12.18 -22.203 1 97.31 122 GLY A CA 1
ATOM 981 C C . GLY A 1 122 ? 12.117 -11.883 -21.25 1 97.31 122 GLY A C 1
ATOM 982 O O . GLY A 1 122 ? 11.125 -12.617 -21.219 1 97.31 122 GLY A O 1
ATOM 983 N N . PHE A 1 123 ? 12.281 -10.891 -20.406 1 98.44 123 PHE A N 1
ATOM 984 C CA . PHE A 1 123 ? 11.18 -10.484 -19.547 1 98.44 123 PHE A CA 1
ATOM 985 C C . PHE A 1 123 ? 10.992 -8.977 -19.578 1 98.44 123 PHE A C 1
ATOM 987 O O . PHE A 1 123 ? 11.797 -8.258 -20.172 1 98.44 123 PHE A O 1
ATOM 994 N N . ARG A 1 124 ? 9.852 -8.484 -19.031 1 98.62 124 ARG A N 1
ATOM 995 C CA . ARG A 1 124 ? 9.547 -7.059 -18.984 1 98.62 124 ARG A CA 1
ATOM 996 C C . ARG A 1 124 ? 8.945 -6.672 -17.641 1 98.62 124 ARG A C 1
ATOM 998 O O . ARG A 1 124 ? 8.539 -7.539 -16.859 1 98.62 124 ARG A O 1
ATOM 1005 N N . ILE A 1 125 ? 9.031 -5.418 -17.281 1 98.62 125 ILE A N 1
ATOM 1006 C CA . ILE A 1 125 ? 8.359 -4.852 -16.109 1 98.62 125 ILE A CA 1
ATOM 1007 C C . ILE A 1 125 ? 7.543 -3.631 -16.531 1 98.62 125 ILE A C 1
ATOM 1009 O O . ILE A 1 125 ? 7.832 -3.004 -17.547 1 98.62 125 ILE A O 1
ATOM 1013 N N . VAL A 1 126 ? 6.496 -3.34 -15.766 1 98.56 126 VAL A N 1
ATOM 1014 C CA . VAL A 1 126 ? 5.75 -2.098 -15.938 1 98.56 126 VAL A CA 1
ATOM 1015 C C . VAL A 1 126 ? 6.59 -0.918 -15.445 1 98.56 126 VAL A C 1
ATOM 1017 O O . VAL A 1 126 ? 7.145 -0.957 -14.352 1 98.56 126 VAL A O 1
ATOM 1020 N N . GLN A 1 127 ? 6.793 0.212 -16.172 1 96.38 127 GLN A N 1
ATOM 1021 C CA . GLN A 1 127 ? 7.797 1.195 -15.781 1 96.38 127 GLN A CA 1
ATOM 1022 C C . GLN A 1 127 ? 7.168 2.572 -15.578 1 96.38 127 GLN A C 1
ATOM 1024 O O . GLN A 1 127 ? 7.848 3.514 -15.156 1 96.38 127 GLN A O 1
ATOM 1029 N N . GLY A 1 128 ? 5.887 2.883 -15.82 1 88.75 128 GLY A N 1
ATOM 1030 C CA . GLY A 1 128 ? 5.367 4.234 -15.688 1 88.75 128 GLY A CA 1
ATOM 1031 C C . GLY A 1 128 ? 3.857 4.309 -15.82 1 88.75 128 GLY A C 1
ATOM 1032 O O . GLY A 1 128 ? 3.16 3.314 -15.617 1 88.75 128 GLY A O 1
ATOM 1033 N N . ASN A 1 129 ? 3.625 5.59 -16.031 1 92.81 129 ASN A N 1
ATOM 1034 C CA . ASN A 1 129 ? 2.195 5.879 -16.094 1 92.81 129 ASN A CA 1
ATOM 1035 C C . ASN A 1 129 ? 1.612 5.48 -17.453 1 92.81 129 ASN A C 1
ATOM 1037 O O . ASN A 1 129 ? 2.197 5.773 -18.5 1 92.81 129 ASN A O 1
ATOM 1041 N N . GLY A 1 130 ? 0.528 4.758 -17.375 1 96.5 130 GLY A N 1
ATOM 1042 C CA . GLY A 1 130 ? -0.254 4.398 -18.547 1 96.5 130 GLY A CA 1
ATOM 1043 C C . GLY A 1 130 ? -1.541 5.191 -18.672 1 96.5 130 GLY A C 1
ATOM 1044 O O . GLY A 1 130 ? -1.626 6.324 -18.188 1 96.5 130 GLY A O 1
ATOM 1045 N N . MET A 1 131 ? -2.418 4.613 -19.5 1 97.31 131 MET A N 1
ATOM 1046 C CA . MET A 1 131 ? -3.707 5.258 -19.734 1 97.31 131 MET A CA 1
ATOM 1047 C C . MET A 1 131 ? -4.824 4.223 -19.844 1 97.31 131 MET A C 1
ATOM 1049 O O . MET A 1 131 ? -4.723 3.268 -20.609 1 97.31 131 MET A O 1
ATOM 1053 N N . VAL A 1 132 ? -5.875 4.43 -18.984 1 98.31 132 VAL A N 1
ATOM 1054 C CA . VAL A 1 132 ? -7.066 3.602 -19.125 1 98.31 132 VAL A CA 1
ATOM 1055 C C . VAL A 1 132 ? -7.824 4.004 -20.391 1 98.31 132 VAL A C 1
ATOM 1057 O O . VAL A 1 132 ? -8.195 5.168 -20.562 1 98.31 132 VAL A O 1
ATOM 1060 N N . THR A 1 133 ? -8.07 3.029 -21.266 1 98.56 133 THR A N 1
ATOM 1061 C CA . THR A 1 133 ? -8.664 3.354 -22.562 1 98.56 133 THR A CA 1
ATOM 1062 C C . THR A 1 133 ? -10.125 2.912 -22.609 1 98.56 133 THR A C 1
ATOM 1064 O O . THR A 1 133 ? -10.891 3.385 -23.453 1 98.56 133 THR A O 1
ATOM 1067 N N . ALA A 1 134 ? -10.492 1.971 -21.734 1 98.75 134 ALA A N 1
ATOM 1068 C CA . ALA A 1 134 ? -11.867 1.491 -21.703 1 98.75 134 ALA A CA 1
ATOM 1069 C C . ALA A 1 134 ? -12.188 0.849 -20.344 1 98.75 134 ALA A C 1
ATOM 1071 O O . ALA A 1 134 ? -11.281 0.406 -19.641 1 98.75 134 ALA A O 1
ATOM 1072 N N . VAL A 1 135 ? -13.469 0.839 -20.062 1 98.81 135 VAL A N 1
ATOM 1073 C CA . VAL A 1 135 ? -13.961 0.198 -18.844 1 98.81 135 VAL A CA 1
ATOM 1074 C C . VAL A 1 135 ? -15.141 -0.714 -19.188 1 98.81 135 VAL A C 1
ATOM 1076 O O . VAL A 1 135 ? -15.852 -0.48 -20.156 1 98.81 135 VAL A O 1
ATOM 1079 N N . HIS A 1 136 ? -15.266 -1.771 -18.422 1 98.75 136 H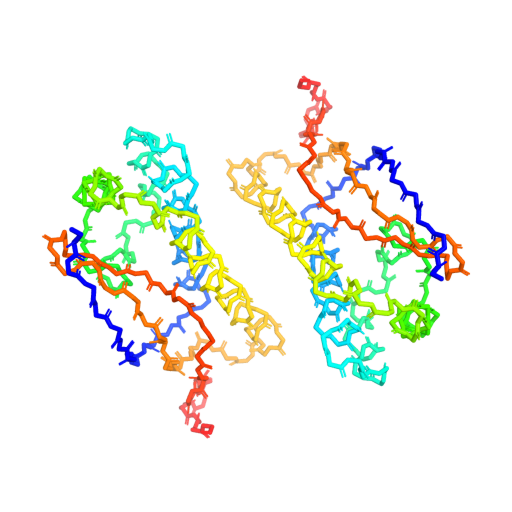IS A N 1
ATOM 1080 C CA . HIS A 1 136 ? -16.344 -2.73 -18.641 1 98.75 136 HIS A CA 1
ATOM 1081 C C . HIS A 1 136 ? -17.312 -2.744 -17.453 1 98.75 136 HIS A C 1
ATOM 1083 O O . HIS A 1 136 ? -16.891 -2.75 -16.297 1 98.75 136 HIS A O 1
ATOM 1089 N N . THR A 1 137 ? -18.594 -2.707 -17.766 1 97.94 137 THR A N 1
ATOM 1090 C CA . THR A 1 137 ? -19.672 -2.875 -16.797 1 97.94 137 THR A CA 1
ATOM 1091 C C . THR A 1 137 ? -20.578 -4.035 -17.188 1 97.94 137 THR A C 1
ATOM 1093 O O . THR A 1 137 ? -20.328 -4.711 -18.188 1 97.94 137 THR A O 1
ATOM 1096 N N . ASP A 1 138 ? -21.594 -4.234 -16.297 1 96.44 138 ASP A N 1
ATOM 1097 C CA . ASP A 1 138 ? -22.594 -5.227 -16.672 1 96.44 138 ASP A CA 1
ATOM 1098 C C . ASP A 1 138 ? -23.234 -4.879 -18 1 96.44 138 ASP A C 1
ATOM 1100 O O . ASP A 1 138 ? -23.719 -5.762 -18.719 1 96.44 138 ASP A O 1
ATOM 1104 N N . GLY A 1 139 ? -23.203 -3.648 -18.391 1 96.56 139 GLY A N 1
ATOM 1105 C CA . GLY A 1 139 ? -23.812 -3.17 -19.625 1 96.56 139 GLY A CA 1
ATOM 1106 C C . GLY A 1 139 ? -22.875 -3.227 -20.812 1 96.56 139 GLY A C 1
ATOM 1107 O O . GLY A 1 139 ? -23.266 -2.889 -21.938 1 96.56 139 GLY A O 1
ATOM 1108 N N . GLY A 1 140 ? -21.672 -3.629 -20.547 1 97.62 140 GLY A N 1
ATOM 1109 C CA . GLY A 1 140 ? -20.719 -3.732 -21.641 1 97.62 140 GLY A CA 1
ATOM 1110 C C . GLY A 1 140 ? -19.562 -2.756 -21.531 1 97.62 140 GLY A C 1
ATOM 1111 O O . GLY A 1 140 ? -19.328 -2.203 -20.453 1 97.62 140 GLY A O 1
ATOM 1112 N N . TRP A 1 141 ? -18.828 -2.648 -22.609 1 98.12 141 TRP A N 1
ATOM 1113 C CA . TRP A 1 141 ? -17.625 -1.819 -22.641 1 98.12 141 TRP A CA 1
ATOM 1114 C C . TRP A 1 141 ? -17.984 -0.366 -22.938 1 98.12 141 TRP A C 1
ATOM 1116 O O . TRP A 1 141 ? -18.844 -0.09 -23.781 1 98.12 141 TRP A O 1
ATOM 1126 N N . ILE A 1 142 ? -17.328 0.536 -22.281 1 98.06 142 ILE A N 1
ATOM 1127 C CA . ILE A 1 142 ? -17.359 1.978 -22.516 1 98.06 142 ILE A CA 1
ATOM 1128 C C . ILE A 1 142 ? -15.969 2.494 -22.828 1 98.06 142 ILE A C 1
ATOM 1130 O O . ILE A 1 142 ? -15.031 2.295 -22.062 1 98.06 142 ILE A O 1
ATOM 1134 N N . LEU A 1 143 ? -15.797 3.123 -23.922 1 95.56 143 LEU A N 1
ATOM 1135 C CA . LEU A 1 143 ? -14.516 3.711 -24.312 1 95.56 143 LEU A CA 1
ATOM 1136 C C . LEU A 1 143 ? -14.32 5.066 -23.641 1 95.56 143 LEU A C 1
ATOM 1138 O O . LEU A 1 143 ? -15.266 5.852 -23.531 1 95.56 143 LEU A O 1
ATOM 1142 N N . LEU A 1 144 ? -13.117 5.199 -23.078 1 92.75 144 LEU A N 1
ATOM 1143 C CA . LEU A 1 144 ? -12.812 6.465 -22.422 1 92.75 144 LEU A CA 1
ATOM 1144 C C . LEU A 1 144 ? -11.969 7.355 -23.312 1 92.75 144 LEU A C 1
ATOM 1146 O O . LEU A 1 144 ? -11.195 6.863 -24.141 1 92.75 144 LEU A O 1
ATOM 1150 N N . MET B 1 1 ? 12.742 28.141 5.469 1 64.81 1 MET B N 1
ATOM 1151 C CA . MET B 1 1 ? 12.469 26.703 5.383 1 64.81 1 MET B CA 1
ATOM 1152 C C . MET B 1 1 ? 11.758 26.219 6.637 1 64.81 1 MET B C 1
ATOM 1154 O O . MET B 1 1 ? 12.07 26.656 7.746 1 64.81 1 MET B O 1
ATOM 1158 N N . GLY B 1 2 ? 10.461 25.578 6.453 1 81 2 GLY B N 1
ATOM 1159 C CA . GLY B 1 2 ? 9.695 25.172 7.617 1 81 2 GLY B CA 1
ATOM 1160 C C . GLY B 1 2 ? 10.414 24.156 8.484 1 81 2 GLY B C 1
ATOM 1161 O O . GLY B 1 2 ? 11.273 23.422 7.996 1 81 2 GLY 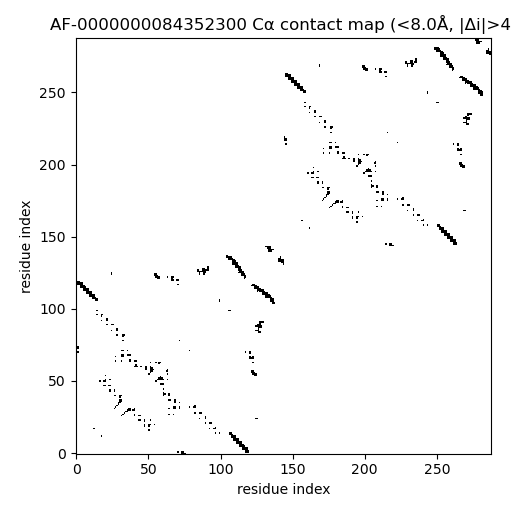B O 1
ATOM 1162 N N . ARG B 1 3 ? 10.32 24.281 9.734 1 90.38 3 ARG B N 1
ATOM 1163 C CA . ARG B 1 3 ? 10.914 23.344 10.68 1 90.38 3 ARG B CA 1
ATOM 1164 C C . ARG B 1 3 ? 10.391 21.922 10.445 1 90.38 3 ARG B C 1
ATOM 1166 O O . ARG B 1 3 ? 9.203 21.734 10.203 1 90.38 3 ARG B O 1
ATOM 1173 N N . ARG B 1 4 ? 11.352 20.938 10.43 1 94.06 4 ARG B N 1
ATOM 1174 C CA . ARG B 1 4 ? 11.047 19.531 10.273 1 94.06 4 ARG B CA 1
ATOM 1175 C C . ARG B 1 4 ? 11.672 18.703 11.398 1 94.06 4 ARG B C 1
ATOM 1177 O O . ARG B 1 4 ? 12.773 19.016 11.867 1 94.06 4 ARG B O 1
ATOM 1184 N N . THR B 1 5 ? 10.961 17.75 11.852 1 96.62 5 THR B N 1
ATOM 1185 C CA . THR B 1 5 ? 11.5 16.797 12.812 1 96.62 5 THR B CA 1
ATOM 1186 C C . THR B 1 5 ? 11.109 15.367 12.43 1 96.62 5 THR B C 1
ATOM 1188 O O . THR B 1 5 ? 10.117 15.156 11.734 1 96.62 5 THR B O 1
ATOM 1191 N N . GLU B 1 6 ? 11.953 14.438 12.75 1 97.19 6 GLU B N 1
ATOM 1192 C CA . GLU B 1 6 ? 11.734 13.016 12.492 1 97.19 6 GLU B CA 1
ATOM 1193 C C . GLU B 1 6 ? 11.688 12.219 13.789 1 97.19 6 GLU B C 1
ATOM 1195 O O . GLU B 1 6 ? 12.445 12.492 14.719 1 97.19 6 GLU B O 1
ATOM 1200 N N . TYR B 1 7 ? 10.727 11.344 13.891 1 97.75 7 TYR B N 1
ATOM 1201 C CA . TYR B 1 7 ? 10.617 10.477 15.055 1 97.75 7 TYR B CA 1
ATOM 1202 C C . TYR B 1 7 ? 9.883 9.188 14.711 1 97.75 7 TYR B C 1
ATOM 1204 O O . TYR B 1 7 ? 9.328 9.055 13.617 1 97.75 7 TYR B O 1
ATOM 1212 N N . ILE B 1 8 ? 10.008 8.219 15.633 1 97.88 8 ILE B N 1
ATOM 1213 C CA . ILE B 1 8 ? 9.312 6.945 15.5 1 97.88 8 ILE B CA 1
ATOM 1214 C C . ILE B 1 8 ? 8.117 6.914 16.453 1 97.88 8 ILE B C 1
ATOM 1216 O O . ILE B 1 8 ? 8.219 7.348 17.609 1 97.88 8 ILE B O 1
ATOM 1220 N N . ARG B 1 9 ? 6.934 6.484 15.977 1 97.75 9 ARG B N 1
ATOM 1221 C CA . ARG B 1 9 ? 5.754 6.242 16.812 1 97.75 9 ARG B CA 1
ATOM 1222 C C . ARG B 1 9 ? 5.242 4.816 16.625 1 97.75 9 ARG B C 1
ATOM 1224 O O . ARG B 1 9 ? 5.234 4.297 15.5 1 97.75 9 ARG B O 1
ATOM 1231 N N . ASN B 1 10 ? 4.852 4.23 17.734 1 97.69 10 ASN B N 1
ATOM 1232 C CA . ASN B 1 10 ? 4.223 2.912 17.703 1 97.69 10 ASN B CA 1
ATOM 1233 C C . ASN B 1 10 ? 2.713 3.014 17.516 1 97.69 10 ASN B C 1
ATOM 1235 O O . ASN B 1 10 ? 2.025 3.676 18.297 1 97.69 10 ASN B O 1
ATOM 1239 N N . LEU B 1 11 ? 2.176 2.406 16.469 1 97.88 11 LEU B N 1
ATOM 1240 C CA . LEU B 1 11 ? 0.747 2.426 16.188 1 97.88 11 LEU B CA 1
ATOM 1241 C C . LEU B 1 11 ? 0.184 1.011 16.109 1 97.88 11 LEU B C 1
ATOM 1243 O O . LEU B 1 11 ? 0.884 0.079 15.711 1 97.88 11 LEU B O 1
ATOM 1247 N N . THR B 1 12 ? -1.013 0.844 16.531 1 98.38 12 THR B N 1
ATOM 1248 C CA . THR B 1 12 ? -1.798 -0.367 16.312 1 98.38 12 THR B CA 1
ATOM 1249 C C . THR B 1 12 ? -2.709 -0.212 15.109 1 98.38 12 THR B C 1
ATOM 1251 O O . THR B 1 12 ? -3.543 0.696 15.062 1 98.38 12 THR B O 1
ATOM 1254 N N . LEU B 1 13 ? -2.572 -1.067 14.156 1 98.44 13 LEU B N 1
ATOM 1255 C CA . LEU B 1 13 ? -3.264 -0.895 12.883 1 98.44 13 LEU B CA 1
ATOM 1256 C C . LEU B 1 13 ? -3.99 -2.174 12.484 1 98.44 13 LEU B C 1
ATOM 1258 O O . LEU B 1 13 ? -3.467 -3.275 12.664 1 98.44 13 LEU B O 1
ATOM 1262 N N . SER B 1 14 ? -5.211 -2 12.031 1 98.31 14 SER B N 1
ATOM 1263 C CA . SER B 1 14 ? -5.887 -3.049 11.281 1 98.31 14 SER B CA 1
ATOM 1264 C C . SER B 1 14 ? -5.578 -2.941 9.789 1 98.31 14 SER B C 1
ATOM 1266 O O . SER B 1 14 ? -4.988 -1.954 9.344 1 98.31 14 SER B O 1
ATOM 1268 N N . ARG B 1 15 ? -5.992 -3.947 9.023 1 98 15 ARG B N 1
ATOM 1269 C CA . ARG B 1 15 ? -5.824 -3.902 7.574 1 98 15 ARG B CA 1
ATOM 1270 C C . ARG B 1 15 ? -6.586 -2.727 6.969 1 98 15 ARG B C 1
ATOM 1272 O O . ARG B 1 15 ? -6.105 -2.086 6.031 1 98 15 ARG B O 1
ATOM 1279 N N . ASP B 1 16 ? -7.773 -2.482 7.559 1 97.31 16 ASP B N 1
ATOM 1280 C CA . ASP B 1 16 ? -8.602 -1.382 7.074 1 97.31 16 ASP B CA 1
ATOM 1281 C C . ASP B 1 16 ? -7.938 -0.034 7.344 1 97.31 16 ASP B C 1
ATOM 1283 O O . ASP B 1 16 ? -7.914 0.838 6.473 1 97.31 16 ASP B O 1
ATOM 1287 N N . ASN B 1 17 ? -7.395 0.133 8.555 1 97.38 17 ASN B N 1
ATOM 1288 C CA . ASN B 1 17 ? -6.656 1.35 8.883 1 97.38 17 ASN B CA 1
ATOM 1289 C C . ASN B 1 17 ? -5.488 1.569 7.926 1 97.38 17 ASN B C 1
ATOM 1291 O O . ASN B 1 17 ? -5.262 2.688 7.461 1 97.38 17 ASN B O 1
ATOM 1295 N N . LEU B 1 18 ? -4.84 0.539 7.691 1 98.06 18 LEU B N 1
ATOM 1296 C CA . LEU B 1 18 ? -3.645 0.601 6.859 1 98.06 18 LEU B CA 1
ATOM 1297 C C . LEU B 1 18 ? -3.99 1.035 5.441 1 98.06 18 LEU B C 1
ATOM 1299 O O . LEU B 1 18 ? -3.301 1.875 4.859 1 98.06 18 LEU B O 1
ATOM 1303 N N . TYR B 1 19 ? -5.062 0.51 4.891 1 97.94 19 TYR B N 1
ATOM 1304 C CA . TYR B 1 19 ? -5.527 0.889 3.562 1 97.94 19 TYR B CA 1
ATOM 1305 C C . TYR B 1 19 ? -5.875 2.371 3.51 1 97.94 19 TYR B C 1
ATOM 1307 O O . TYR B 1 19 ? -5.457 3.082 2.59 1 97.94 19 TYR B O 1
ATOM 1315 N N . LYS B 1 20 ? -6.605 2.816 4.469 1 98.38 20 LYS B N 1
ATOM 1316 C CA . LYS B 1 20 ? -7.062 4.203 4.5 1 98.38 20 LYS B CA 1
ATOM 1317 C C . LYS B 1 20 ? -5.887 5.164 4.656 1 98.38 20 LYS B C 1
ATOM 1319 O O . LYS B 1 20 ? -5.859 6.223 4.023 1 98.38 20 LYS B O 1
ATOM 1324 N N . ILE B 1 21 ? -4.945 4.789 5.504 1 98.69 21 ILE B N 1
ATOM 1325 C CA . ILE B 1 21 ? -3.77 5.625 5.73 1 98.69 21 ILE B CA 1
ATOM 1326 C C . ILE B 1 21 ? -2.941 5.707 4.453 1 98.69 21 ILE B C 1
ATOM 1328 O O . ILE B 1 21 ? -2.496 6.789 4.062 1 98.69 21 ILE B O 1
ATOM 1332 N N . LYS B 1 22 ? -2.758 4.562 3.797 1 98.62 22 LYS B N 1
ATOM 1333 C CA . LYS B 1 22 ? -1.967 4.539 2.568 1 98.62 22 LYS B CA 1
ATOM 1334 C C . LYS B 1 22 ? -2.627 5.371 1.473 1 98.62 22 LYS B C 1
ATOM 1336 O O . LYS B 1 22 ? -1.955 6.137 0.779 1 98.62 22 LYS B O 1
ATOM 1341 N N . ARG B 1 23 ? -3.912 5.258 1.355 1 98.38 23 ARG B N 1
ATOM 1342 C CA . ARG B 1 23 ? -4.66 6.012 0.354 1 98.38 23 ARG B CA 1
ATOM 1343 C C . ARG B 1 23 ? -4.621 7.508 0.654 1 98.38 23 ARG B C 1
ATOM 1345 O O . ARG B 1 23 ? -4.465 8.328 -0.256 1 98.38 23 ARG B O 1
ATOM 1352 N N . ALA B 1 24 ? -4.82 7.824 1.881 1 98.69 24 ALA B N 1
ATOM 1353 C CA . ALA B 1 24 ? -4.762 9.227 2.279 1 98.69 24 ALA B CA 1
ATOM 1354 C C . ALA B 1 24 ? -3.393 9.828 1.978 1 98.69 24 ALA B C 1
ATOM 1356 O O . ALA B 1 24 ? -3.299 10.945 1.466 1 98.69 24 ALA B O 1
ATOM 1357 N N . GLN B 1 25 ? -2.367 9.086 2.301 1 98.81 25 GLN B N 1
ATOM 1358 C CA . GLN B 1 25 ? -1.028 9.602 2.035 1 98.81 25 GLN B CA 1
ATOM 1359 C C . GLN B 1 25 ? -0.774 9.734 0.536 1 98.81 25 GLN B C 1
ATOM 1361 O O . GLN B 1 25 ? -0.099 10.664 0.092 1 98.81 25 GLN B O 1
ATOM 1366 N N . TYR B 1 26 ? -1.286 8.797 -0.205 1 98.56 26 TYR B N 1
ATOM 1367 C CA . TYR B 1 26 ? -1.215 8.906 -1.657 1 98.56 26 TYR B CA 1
ATOM 1368 C C . TYR B 1 26 ? -1.871 10.195 -2.137 1 98.56 26 TYR B C 1
ATOM 1370 O O . TYR B 1 26 ? -1.33 10.891 -3 1 98.56 26 TYR B O 1
ATOM 1378 N N . GLU B 1 27 ? -3.02 10.547 -1.609 1 98.56 27 GLU B N 1
ATOM 1379 C CA . GLU B 1 27 ? -3.695 11.789 -1.966 1 98.56 27 GLU B CA 1
ATOM 1380 C C . GLU B 1 27 ? -2.861 13.008 -1.568 1 98.56 27 GLU B C 1
ATOM 1382 O O . GLU B 1 27 ? -2.811 13.992 -2.301 1 98.56 27 GLU B O 1
ATOM 1387 N N . ILE B 1 28 ? -2.238 12.906 -0.43 1 98.62 28 ILE B N 1
ATOM 1388 C CA . ILE B 1 28 ? -1.359 13.977 0.026 1 98.62 28 ILE B CA 1
ATOM 1389 C C . ILE B 1 28 ? -0.203 14.148 -0.956 1 98.62 28 ILE B C 1
ATOM 1391 O O . ILE B 1 28 ? 0.12 15.273 -1.353 1 98.62 28 ILE B O 1
ATOM 1395 N N . ARG B 1 29 ? 0.393 13.07 -1.331 1 98.06 29 ARG B N 1
ATOM 1396 C CA . ARG B 1 29 ? 1.522 13.133 -2.252 1 98.06 29 ARG B CA 1
ATOM 1397 C C . ARG B 1 29 ? 1.103 13.727 -3.594 1 98.06 29 ARG B C 1
ATOM 1399 O O . ARG B 1 29 ? 1.764 14.625 -4.117 1 98.06 29 ARG B O 1
ATOM 1406 N N . MET B 1 30 ? -0.014 13.266 -4.105 1 97.31 30 MET B N 1
ATOM 1407 C CA . MET B 1 30 ? -0.417 13.633 -5.461 1 97.31 30 MET B CA 1
ATOM 1408 C C . MET B 1 30 ? -1.029 15.031 -5.484 1 97.31 30 MET B C 1
ATOM 1410 O O . MET B 1 30 ? -0.502 15.938 -6.137 1 97.31 30 MET B O 1
ATOM 1414 N N . GLN B 1 31 ? -2.057 15.227 -4.707 1 97.88 31 GLN B N 1
ATOM 1415 C CA . GLN B 1 31 ? -2.812 16.469 -4.777 1 97.88 31 GLN B CA 1
ATOM 1416 C C . GLN B 1 31 ? -2.172 17.547 -3.912 1 97.88 31 GLN B C 1
ATOM 1418 O O . GLN B 1 31 ? -2.33 18.75 -4.184 1 97.88 31 GLN B O 1
ATOM 1423 N N . GLY B 1 32 ? -1.439 17.125 -2.902 1 97.75 32 GLY B N 1
ATOM 1424 C CA . GLY B 1 32 ? -0.839 18.078 -1.981 1 97.75 32 GLY B CA 1
ATOM 1425 C C . GLY B 1 32 ? 0.552 18.516 -2.398 1 97.75 32 GLY B C 1
ATOM 1426 O O . GLY B 1 32 ? 0.829 19.719 -2.496 1 97.75 32 GLY B O 1
ATOM 1427 N N . PHE B 1 33 ? 1.379 17.578 -2.705 1 97.06 33 PHE B N 1
ATOM 1428 C CA . PHE B 1 33 ? 2.783 17.875 -2.949 1 97.06 33 PHE B CA 1
ATOM 1429 C C . PHE B 1 33 ? 3.057 18.016 -4.441 1 97.06 33 PHE B C 1
ATOM 1431 O O . PHE B 1 33 ? 3.838 18.875 -4.859 1 97.06 33 PHE B O 1
ATOM 1438 N N . THR B 1 34 ? 2.49 17.188 -5.219 1 95.38 34 THR B N 1
ATOM 1439 C CA . THR B 1 34 ? 2.844 17.125 -6.633 1 95.38 34 THR B CA 1
ATOM 1440 C C . THR B 1 34 ? 2.049 18.141 -7.438 1 95.38 34 THR B C 1
ATOM 1442 O O . THR B 1 34 ? 2.627 19.016 -8.102 1 95.38 34 THR B O 1
ATOM 1445 N N . TYR B 1 35 ? 0.682 18.141 -7.348 1 95.81 35 TYR B N 1
ATOM 1446 C CA . TYR B 1 35 ? -0.155 19 -8.172 1 95.81 35 TYR B CA 1
ATOM 1447 C C . TYR B 1 35 ? -0.547 20.266 -7.422 1 95.81 35 TYR B C 1
ATOM 1449 O O . TYR B 1 35 ? -0.944 21.266 -8.031 1 95.81 35 TYR B O 1
ATOM 1457 N N . VAL B 1 36 ? -0.478 20.234 -6.152 1 95.75 36 VAL B N 1
ATOM 1458 C CA . VAL B 1 36 ? -0.768 21.359 -5.262 1 95.75 36 VAL B CA 1
ATOM 1459 C C . VAL B 1 36 ? -2.17 21.891 -5.543 1 95.75 36 VAL B C 1
ATOM 1461 O O . VAL B 1 36 ? -2.346 23.078 -5.82 1 95.75 36 VAL B O 1
ATOM 1464 N N . ASP B 1 37 ? -3.176 21.062 -5.445 1 97.62 37 ASP B N 1
ATOM 1465 C CA . ASP B 1 37 ? -4.59 21.359 -5.633 1 97.62 37 ASP B CA 1
ATOM 1466 C C . ASP B 1 37 ? -5.379 21.125 -4.344 1 97.62 37 ASP B C 1
ATOM 1468 O O . ASP B 1 37 ? -5.793 20 -4.066 1 97.62 37 ASP B O 1
ATOM 1472 N N . GLU B 1 38 ? -5.625 22.203 -3.676 1 97.88 38 GLU B N 1
ATOM 1473 C CA . GLU B 1 38 ? -6.262 22.125 -2.363 1 97.88 38 GLU B CA 1
ATOM 1474 C C . GLU B 1 38 ? -7.648 21.5 -2.465 1 97.88 38 GLU B C 1
ATOM 1476 O O . GLU B 1 38 ? -8.023 20.672 -1.638 1 97.88 38 GLU B O 1
ATOM 1481 N N . GLY B 1 39 ? -8.469 21.969 -3.373 1 98.38 39 GLY B N 1
ATOM 1482 C CA . GLY B 1 39 ? -9.812 21.453 -3.539 1 98.38 39 GLY B CA 1
ATOM 1483 C C . GLY B 1 39 ? -9.852 19.953 -3.801 1 98.38 39 GLY B C 1
ATOM 1484 O O . GLY B 1 39 ? -10.648 19.234 -3.199 1 98.38 39 GLY B O 1
ATOM 1485 N N . LYS B 1 40 ? -8.977 19.406 -4.645 1 98.31 40 LYS B N 1
ATOM 1486 C CA . LYS B 1 40 ? -8.914 17.984 -4.941 1 98.31 40 LYS B CA 1
ATOM 1487 C C . LYS B 1 40 ? -8.375 17.188 -3.746 1 98.31 40 LYS B C 1
ATOM 1489 O O . LYS B 1 40 ? -8.781 16.047 -3.514 1 98.31 40 LYS B O 1
ATOM 1494 N N . LEU B 1 41 ? -7.418 17.859 -3.02 1 98.62 41 LEU B N 1
ATOM 1495 C CA . LEU B 1 41 ? -6.902 17.203 -1.826 1 98.62 41 LEU B CA 1
ATOM 1496 C C . LEU B 1 41 ? -8.008 17.016 -0.792 1 98.62 41 LEU B C 1
ATOM 1498 O O . LEU B 1 41 ? -8.148 15.93 -0.22 1 98.62 41 LEU B O 1
ATOM 1502 N N . VAL B 1 42 ? -8.812 18.047 -0.595 1 98.75 42 VAL B N 1
ATOM 1503 C CA . VAL B 1 42 ? -9.922 17.953 0.348 1 98.75 42 VAL B CA 1
ATOM 1504 C C . VAL B 1 42 ? -10.875 16.844 -0.085 1 98.75 42 VAL B C 1
ATOM 1506 O O . VAL B 1 42 ? -11.25 15.984 0.721 1 98.75 42 VAL B O 1
ATOM 1509 N N . SER B 1 43 ? -11.25 16.859 -1.342 1 98.31 43 SER B N 1
ATOM 1510 C CA . SER B 1 43 ? -12.164 15.852 -1.877 1 98.31 43 SER B CA 1
ATOM 1511 C C . SER B 1 43 ? -11.594 14.445 -1.729 1 98.31 43 SER B C 1
ATOM 1513 O O . SER B 1 43 ? -12.312 13.516 -1.361 1 98.31 43 SER B O 1
ATOM 1515 N N . GLY B 1 44 ? -10.344 14.242 -1.989 1 97.75 44 GLY B N 1
ATOM 1516 C CA . GLY B 1 44 ? -9.695 12.945 -1.921 1 97.75 44 GLY B CA 1
ATOM 1517 C C . GLY B 1 44 ? -9.578 12.414 -0.507 1 97.75 44 GLY B C 1
ATOM 1518 O O . GLY B 1 44 ? -9.578 11.195 -0.296 1 97.75 44 GLY B O 1
ATOM 1519 N N . LEU B 1 45 ? -9.477 13.312 0.472 1 98.5 45 LEU B N 1
ATOM 1520 C CA . LEU B 1 45 ? -9.266 12.914 1.859 1 98.5 45 LEU B CA 1
ATOM 1521 C C . LEU B 1 45 ? -10.594 12.617 2.549 1 98.5 45 LEU B C 1
ATOM 1523 O O . LEU B 1 45 ? -10.625 12.016 3.623 1 98.5 45 LEU B O 1
ATOM 1527 N N . ASN B 1 46 ? -11.688 13.016 1.948 1 98 46 ASN B N 1
ATOM 1528 C CA . ASN B 1 46 ? -12.992 12.938 2.596 1 98 46 ASN B CA 1
ATOM 1529 C C . ASN B 1 46 ? -13.344 11.508 2.973 1 98 46 ASN B C 1
ATOM 1531 O O . ASN B 1 46 ? -13.906 11.258 4.043 1 98 46 ASN B O 1
ATOM 1535 N N . ALA B 1 47 ? -13.055 10.57 2.135 1 95.5 47 ALA B N 1
ATOM 1536 C CA . ALA B 1 47 ? -13.422 9.172 2.352 1 95.5 47 ALA B CA 1
ATOM 1537 C C . ALA B 1 47 ? -12.562 8.547 3.445 1 95.5 47 ALA B C 1
ATOM 1539 O O . ALA B 1 47 ? -12.875 7.457 3.936 1 95.5 47 ALA B O 1
ATOM 1540 N N . PHE B 1 48 ? -11.531 9.305 3.904 1 97.44 48 PHE B N 1
ATOM 1541 C CA . PHE B 1 48 ? -10.562 8.703 4.816 1 97.44 48 PHE B CA 1
ATOM 1542 C C . PHE B 1 48 ? -10.406 9.547 6.074 1 97.44 48 PHE B C 1
ATOM 1544 O O . PHE B 1 48 ? -9.367 9.508 6.73 1 97.44 48 PHE B O 1
ATOM 1551 N N . ALA B 1 49 ? -11.43 10.281 6.457 1 96.75 49 ALA B N 1
ATOM 1552 C CA . ALA B 1 49 ? -11.398 11.242 7.559 1 96.75 49 ALA B CA 1
ATOM 1553 C C . ALA B 1 49 ? -11.148 10.539 8.891 1 96.75 49 ALA B C 1
ATOM 1555 O O . ALA B 1 49 ? -10.523 11.109 9.789 1 96.75 49 ALA B O 1
ATOM 1556 N N . THR B 1 50 ? -11.508 9.297 9.023 1 95.94 50 THR B N 1
ATOM 1557 C CA . THR B 1 50 ? -11.5 8.578 10.297 1 95.94 50 THR B CA 1
ATOM 1558 C C . THR B 1 50 ? -10.078 8.273 10.742 1 95.94 50 THR B C 1
ATOM 1560 O O . THR B 1 50 ? -9.844 7.945 11.906 1 95.94 50 THR B O 1
ATOM 1563 N N . VAL B 1 51 ? -9.086 8.352 9.805 1 97.69 51 VAL B N 1
ATOM 1564 C CA . VAL B 1 51 ? -7.734 7.957 10.18 1 97.69 51 VAL B CA 1
ATOM 1565 C C . VAL B 1 51 ? -6.824 9.18 10.195 1 97.69 51 VAL B C 1
ATOM 1567 O O . VAL B 1 51 ? -5.637 9.07 10.516 1 97.69 51 VAL B O 1
ATOM 1570 N N . LEU B 1 52 ? -7.266 10.375 9.906 1 98.44 52 LEU B N 1
ATOM 1571 C CA . LEU B 1 52 ? -6.406 11.531 9.664 1 98.44 52 LEU B CA 1
ATOM 1572 C C . LEU B 1 52 ? -5.73 11.992 10.953 1 98.44 52 LEU B C 1
ATOM 1574 O O . LEU B 1 52 ? -4.52 12.227 10.977 1 98.44 52 LEU B O 1
ATOM 1578 N N . SER B 1 53 ? -6.539 12.062 12 1 97.25 53 SER B N 1
ATOM 1579 C CA . SER B 1 53 ? -5.973 12.516 13.266 1 97.25 53 SER B CA 1
ATOM 1580 C C . SER B 1 53 ? -4.906 11.555 13.773 1 97.25 53 SER B C 1
ATOM 1582 O O . SER B 1 53 ? -3.83 11.977 14.195 1 97.25 53 SER B O 1
ATOM 1584 N N . PHE B 1 54 ? -5.203 10.352 13.617 1 95.19 54 PHE B N 1
ATOM 1585 C CA . PHE B 1 54 ? -4.383 9.266 14.133 1 95.19 54 PHE B CA 1
ATOM 1586 C C . PHE B 1 54 ? -3.084 9.141 13.344 1 95.19 54 PHE B C 1
ATOM 1588 O O . PHE B 1 54 ? -2.004 9.023 13.922 1 95.19 54 PHE B O 1
ATOM 1595 N N . ALA B 1 55 ? -3.111 9.281 12.102 1 97.5 55 ALA B N 1
ATOM 1596 C CA . ALA B 1 55 ? -1.964 9.008 11.234 1 97.5 55 ALA B CA 1
ATOM 1597 C C . ALA B 1 55 ? -1.243 10.305 10.859 1 97.5 55 ALA B C 1
ATOM 1599 O O . ALA B 1 55 ? -0.022 10.312 10.695 1 97.5 55 ALA B O 1
ATOM 1600 N N . PHE B 1 56 ? -1.98 11.508 10.758 1 98.62 56 PHE B N 1
ATOM 1601 C CA . PHE B 1 56 ? -1.398 12.703 10.156 1 98.62 56 PHE B CA 1
ATOM 1602 C C . PHE B 1 56 ? -1.549 13.906 11.086 1 98.62 56 PHE B C 1
ATOM 1604 O O . PHE B 1 56 ? -1.191 15.031 10.719 1 98.62 56 PHE B O 1
ATOM 1611 N N . MET B 1 57 ? -2.125 13.742 12.234 1 98.12 57 MET B N 1
ATOM 1612 C CA . MET B 1 57 ? -2.127 14.656 13.367 1 98.12 57 MET B CA 1
ATOM 1613 C C . MET B 1 57 ? -3.188 15.742 13.195 1 98.12 57 MET B C 1
ATOM 1615 O O . MET B 1 57 ? -3.432 16.531 14.109 1 98.12 57 MET B O 1
ATOM 1619 N N . LEU B 1 58 ? -3.818 15.828 12.055 1 97.19 58 LEU B N 1
ATOM 1620 C CA . LEU B 1 58 ? -4.891 16.797 11.859 1 97.19 58 LEU B CA 1
ATOM 1621 C C . LEU B 1 58 ? -6.215 16.094 11.578 1 97.19 58 LEU B C 1
ATOM 1623 O O . LEU B 1 58 ? -6.266 15.148 10.789 1 97.19 58 LEU B O 1
ATOM 1627 N N . PRO B 1 59 ? -7.297 16.578 12.148 1 95.38 59 PRO B N 1
ATOM 1628 C CA . PRO B 1 59 ? -8.492 15.742 12.273 1 95.38 59 PRO B CA 1
ATOM 1629 C C . PRO B 1 59 ? -9.398 15.812 11.047 1 95.38 59 PRO B C 1
ATOM 1631 O O . PRO B 1 59 ? -10.234 14.938 10.844 1 95.38 59 PRO B O 1
ATOM 1634 N N . THR B 1 60 ? -9.383 16.906 10.242 1 97.88 60 THR B N 1
ATOM 1635 C CA . THR B 1 60 ? -10.336 17.031 9.148 1 97.88 60 THR B CA 1
ATOM 1636 C C . THR B 1 60 ? -9.602 17.172 7.812 1 97.88 60 THR B C 1
ATOM 1638 O O . THR B 1 60 ? -8.477 17.672 7.766 1 97.88 60 THR B O 1
ATOM 1641 N N . PRO B 1 61 ? -10.32 16.719 6.734 1 98.56 61 PRO B N 1
ATOM 1642 C CA . PRO B 1 61 ? -9.742 16.891 5.402 1 98.56 61 PRO B CA 1
ATOM 1643 C C . PRO B 1 61 ? -9.367 18.344 5.105 1 98.56 61 PRO B C 1
ATOM 1645 O O . PRO B 1 61 ? -8.297 18.594 4.547 1 98.56 61 PRO B O 1
ATOM 1648 N N . VAL B 1 62 ? -10.219 19.281 5.488 1 98.5 62 VAL B N 1
ATOM 1649 C CA . VAL B 1 62 ? -10 20.688 5.191 1 98.5 62 VAL B CA 1
ATOM 1650 C C . VAL B 1 62 ? -8.758 21.188 5.914 1 98.5 62 VAL B C 1
ATOM 1652 O O . VAL B 1 62 ? -7.898 21.844 5.312 1 98.5 62 VAL B O 1
ATOM 1655 N N . THR B 1 63 ? -8.594 20.875 7.242 1 98.38 63 THR B N 1
ATOM 1656 C CA . THR B 1 63 ? -7.457 21.359 8.008 1 98.38 63 THR B CA 1
ATOM 1657 C C . THR B 1 63 ? -6.164 20.688 7.547 1 98.38 63 THR B C 1
ATOM 1659 O O . THR B 1 63 ? -5.113 21.344 7.477 1 98.38 63 THR B O 1
ATOM 1662 N N . LEU B 1 64 ? -6.238 19.375 7.234 1 98.69 64 LEU B N 1
ATOM 1663 C CA . LEU B 1 64 ? -5.047 18.688 6.738 1 98.69 64 LEU B CA 1
ATOM 1664 C C . LEU B 1 64 ? -4.637 19.234 5.375 1 98.69 64 LEU B C 1
ATOM 1666 O O . LEU B 1 64 ? -3.453 19.484 5.133 1 98.69 64 LEU B O 1
ATOM 1670 N N . ALA B 1 65 ? -5.59 19.453 4.504 1 98.75 65 ALA B N 1
ATOM 1671 C CA . ALA B 1 65 ? -5.293 20 3.182 1 98.75 65 ALA B CA 1
ATOM 1672 C C . ALA B 1 65 ? -4.648 21.375 3.289 1 98.75 65 ALA B C 1
ATOM 1674 O O . ALA B 1 65 ? -3.672 21.672 2.596 1 98.75 65 ALA B O 1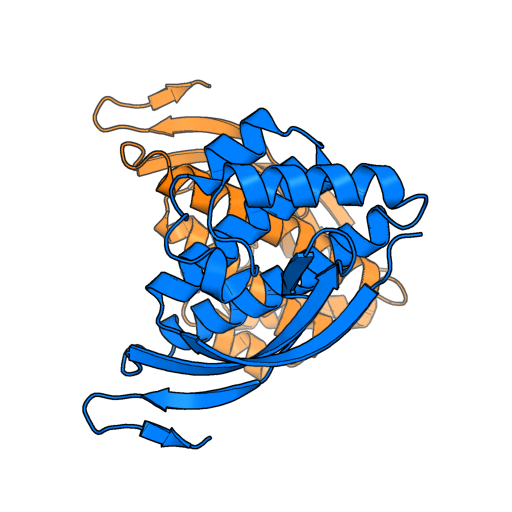
ATOM 1675 N N . ALA B 1 66 ? -5.176 22.203 4.102 1 98 66 ALA B N 1
ATOM 1676 C CA . ALA B 1 66 ? -4.621 23.547 4.305 1 98 66 ALA B CA 1
ATOM 1677 C C . ALA B 1 66 ? -3.18 23.469 4.801 1 98 66 ALA B C 1
ATOM 1679 O O . ALA B 1 66 ? -2.322 24.234 4.352 1 98 66 ALA B O 1
ATOM 1680 N N . GLY B 1 67 ? -2.91 22.562 5.762 1 97.69 67 GLY B N 1
ATOM 1681 C CA . GLY B 1 67 ? -1.555 22.375 6.254 1 97.69 67 GLY B CA 1
ATOM 1682 C C . GLY B 1 67 ? -0.586 21.922 5.176 1 97.69 67 GLY B C 1
ATOM 1683 O O . GLY B 1 67 ? 0.518 22.453 5.066 1 97.69 67 GLY B O 1
ATOM 1684 N N . VAL B 1 68 ? -1.01 20.953 4.367 1 98.06 68 VAL B N 1
ATOM 1685 C CA . VAL B 1 68 ? -0.169 20.406 3.311 1 98.06 68 VAL B CA 1
ATOM 1686 C C . VAL B 1 68 ? 0.15 21.484 2.281 1 98.06 68 VAL B C 1
ATOM 1688 O O . VAL B 1 68 ? 1.308 21.656 1.89 1 98.06 68 VAL B O 1
ATOM 1691 N N . ILE B 1 69 ? -0.851 22.266 1.846 1 97.5 69 ILE B N 1
ATOM 1692 C CA . ILE B 1 69 ? -0.668 23.312 0.843 1 97.5 69 ILE B CA 1
ATOM 1693 C C . ILE B 1 69 ? 0.24 24.406 1.399 1 97.5 69 ILE B C 1
ATOM 1695 O O . ILE B 1 69 ? 1.101 24.922 0.687 1 97.5 69 ILE B O 1
ATOM 1699 N N . SER B 1 70 ? 0.072 24.719 2.672 1 96.12 70 SER B N 1
ATOM 1700 C CA . SER B 1 70 ? 0.924 25.719 3.324 1 96.12 70 SER B CA 1
ATOM 1701 C C . SER B 1 70 ? 2.381 25.266 3.34 1 96.12 70 SER B C 1
ATOM 1703 O O . SER B 1 70 ? 3.287 26.062 3.109 1 96.12 70 SER B O 1
ATOM 1705 N N . ALA B 1 71 ? 2.609 24 3.588 1 95.62 71 ALA B N 1
ATOM 1706 C CA . ALA B 1 71 ? 3.963 23.453 3.613 1 95.62 71 ALA B CA 1
ATOM 1707 C C . ALA B 1 71 ? 4.637 23.578 2.25 1 95.62 71 ALA B C 1
ATOM 1709 O O . ALA B 1 71 ? 5.84 23.828 2.166 1 95.62 71 ALA B O 1
ATOM 1710 N N . MET B 1 72 ? 3.902 23.344 1.199 1 92.88 72 MET B N 1
ATOM 1711 C CA . MET B 1 72 ? 4.461 23.406 -0.15 1 92.88 72 MET B CA 1
ATOM 1712 C C . MET B 1 72 ? 4.781 24.844 -0.545 1 92.88 72 MET B C 1
ATOM 1714 O O . MET B 1 72 ? 5.703 25.078 -1.324 1 92.88 72 MET B O 1
ATOM 1718 N N . GLY B 1 73 ? 4.074 25.766 0.002 1 88.5 73 GLY B N 1
ATOM 1719 C CA . GLY B 1 73 ? 4.414 27.172 -0.205 1 88.5 73 GLY B CA 1
ATOM 1720 C C . GLY B 1 73 ? 5.766 27.547 0.378 1 88.5 73 GLY B C 1
ATOM 1721 O O . GLY B 1 73 ? 6.414 28.484 -0.099 1 88.5 73 GLY B O 1
ATOM 1722 N N . ASN B 1 74 ? 6.227 26.797 1.377 1 83.31 74 ASN B N 1
ATOM 1723 C CA . ASN B 1 74 ? 7.441 27.125 2.111 1 83.31 74 ASN B CA 1
ATOM 1724 C C . ASN B 1 74 ? 8.57 26.141 1.809 1 83.31 74 ASN B C 1
ATOM 1726 O O . ASN B 1 74 ? 9.633 26.188 2.432 1 83.31 74 ASN B O 1
ATOM 1730 N N . ILE B 1 75 ? 8.367 25.219 0.928 1 83 75 ILE B N 1
ATOM 1731 C CA . ILE B 1 75 ? 9.234 24.047 0.827 1 83 75 ILE B CA 1
ATOM 1732 C C . ILE B 1 75 ? 10.484 24.391 0.017 1 83 75 ILE B C 1
ATOM 1734 O O . ILE B 1 75 ? 11.539 23.797 0.198 1 83 75 ILE B O 1
ATOM 1738 N N . GLY B 1 76 ? 10.492 25.453 -0.788 1 77.94 76 GLY B N 1
ATOM 1739 C CA . GLY B 1 76 ? 11.633 25.812 -1.608 1 77.94 76 GLY B CA 1
ATOM 1740 C C . GLY B 1 76 ? 12.062 24.703 -2.549 1 77.94 76 GLY B C 1
ATOM 1741 O O . GLY B 1 76 ? 11.242 24.141 -3.273 1 77.94 76 GLY B O 1
ATOM 1742 N N . ASN B 1 77 ? 13.398 24.406 -2.479 1 81.12 77 ASN B N 1
ATOM 1743 C CA . ASN B 1 77 ? 13.992 23.469 -3.432 1 81.12 77 ASN B CA 1
ATOM 1744 C C . ASN B 1 77 ? 13.898 22.031 -2.945 1 81.12 77 ASN B C 1
ATOM 1746 O O . ASN B 1 77 ? 14.383 21.109 -3.609 1 81.12 77 ASN B O 1
ATOM 1750 N N . ASP B 1 78 ? 13.125 21.797 -1.907 1 89.25 78 ASP B N 1
ATOM 1751 C CA . ASP B 1 78 ? 13.117 20.484 -1.287 1 89.25 78 ASP B CA 1
ATOM 1752 C C . ASP B 1 78 ? 11.883 19.688 -1.7 1 89.25 78 ASP B C 1
ATOM 1754 O O . ASP B 1 78 ? 11.641 18.594 -1.185 1 89.25 78 ASP B O 1
ATOM 1758 N N . ARG B 1 79 ? 11.109 20.156 -2.633 1 92.06 79 ARG B N 1
ATOM 1759 C CA . ARG B 1 79 ? 9.852 19.531 -3.023 1 92.06 79 ARG B CA 1
ATOM 1760 C C . ARG B 1 79 ? 10.078 18.094 -3.51 1 92.06 79 ARG B C 1
ATOM 1762 O O . ARG B 1 79 ? 9.391 17.172 -3.078 1 92.06 79 ARG B O 1
ATOM 1769 N N . ALA B 1 80 ? 11.055 17.922 -4.379 1 92.94 80 ALA B N 1
ATOM 1770 C CA . ALA B 1 80 ? 11.336 16.609 -4.926 1 92.94 80 ALA B CA 1
ATOM 1771 C C . ALA B 1 80 ? 11.719 15.617 -3.824 1 92.94 80 ALA B C 1
ATOM 1773 O O . ALA B 1 80 ? 11.344 14.445 -3.873 1 92.94 80 ALA B O 1
ATOM 1774 N N . LEU B 1 81 ? 12.453 16.078 -2.883 1 93.94 81 LEU B N 1
ATOM 1775 C CA . LEU B 1 81 ? 12.875 15.234 -1.769 1 93.94 81 LEU B CA 1
ATOM 1776 C C . LEU B 1 81 ? 11.68 14.812 -0.919 1 93.94 81 LEU B C 1
ATOM 1778 O O . LEU B 1 81 ? 11.586 13.656 -0.505 1 93.94 81 LEU B O 1
ATOM 1782 N N . VAL B 1 82 ? 10.75 15.75 -0.654 1 95.5 82 VAL B N 1
ATOM 1783 C CA . VAL B 1 82 ? 9.57 15.453 0.159 1 95.5 82 VAL B CA 1
ATOM 1784 C C . VAL B 1 82 ? 8.688 14.438 -0.557 1 95.5 82 VAL B C 1
ATOM 1786 O O . VAL B 1 82 ? 8.141 13.523 0.074 1 95.5 82 VAL B O 1
ATOM 1789 N N . ILE B 1 83 ? 8.547 14.594 -1.814 1 95.94 83 ILE B N 1
ATOM 1790 C CA . ILE B 1 83 ? 7.77 13.648 -2.609 1 95.94 83 ILE B CA 1
ATOM 1791 C C . ILE B 1 83 ? 8.398 12.266 -2.52 1 95.94 83 ILE B C 1
ATOM 1793 O O . ILE B 1 83 ? 7.691 11.266 -2.346 1 95.94 83 ILE B O 1
ATOM 1797 N N . GLU B 1 84 ? 9.664 12.227 -2.576 1 95.12 84 GLU B N 1
ATOM 1798 C CA . GLU B 1 84 ? 10.359 10.938 -2.48 1 95.12 84 GLU B CA 1
ATOM 1799 C C . GLU B 1 84 ? 10.195 10.328 -1.091 1 95.12 84 GLU B C 1
ATOM 1801 O O . GLU B 1 84 ? 10 9.117 -0.958 1 95.12 84 GLU B O 1
ATOM 1806 N N . VAL B 1 85 ? 10.32 11.102 -0.117 1 96.31 85 VAL B N 1
ATOM 1807 C CA . VAL B 1 85 ? 10.133 10.656 1.261 1 96.31 85 VAL B CA 1
ATOM 1808 C C . VAL B 1 85 ? 8.727 10.094 1.438 1 96.31 85 VAL B C 1
ATOM 1810 O O . VAL B 1 85 ? 8.539 9.055 2.07 1 96.31 85 VAL B O 1
ATOM 1813 N N . CYS B 1 86 ? 7.723 10.805 0.891 1 97.31 86 CYS B N 1
ATOM 1814 C CA . CYS B 1 86 ? 6.336 10.359 0.946 1 97.31 86 CYS B CA 1
ATOM 1815 C C . CYS B 1 86 ? 6.164 9.016 0.246 1 97.31 86 CYS B C 1
ATOM 1817 O O . CYS B 1 86 ? 5.488 8.125 0.76 1 97.31 86 CYS B O 1
ATOM 1819 N N . ARG B 1 87 ? 6.766 8.883 -0.857 1 96.56 87 ARG B N 1
ATOM 1820 C CA . ARG B 1 87 ? 6.711 7.648 -1.629 1 96.56 87 ARG B CA 1
ATOM 1821 C C . ARG B 1 87 ? 7.352 6.496 -0.861 1 96.56 87 ARG B C 1
ATOM 1823 O O . ARG B 1 87 ? 6.871 5.363 -0.913 1 96.56 87 ARG B O 1
ATOM 1830 N N . ASN B 1 88 ? 8.477 6.73 -0.216 1 96.81 88 ASN B N 1
ATOM 1831 C CA . ASN B 1 88 ? 9.125 5.711 0.608 1 96.81 88 ASN B CA 1
ATOM 1832 C C . ASN B 1 88 ? 8.195 5.223 1.721 1 96.81 88 ASN B C 1
ATOM 1834 O O . ASN B 1 88 ? 8.156 4.031 2.018 1 96.81 88 ASN B O 1
ATOM 1838 N N . GLY B 1 89 ? 7.512 6.164 2.291 1 98.12 89 GLY B N 1
ATOM 1839 C CA . GLY B 1 89 ? 6.535 5.793 3.301 1 98.12 89 GLY B CA 1
ATOM 1840 C C . GLY B 1 89 ? 5.406 4.938 2.754 1 98.12 89 GLY B C 1
ATOM 1841 O O . GLY B 1 89 ? 5.008 3.955 3.381 1 98.12 89 GLY B O 1
ATOM 1842 N N . GLU B 1 90 ? 4.836 5.332 1.585 1 98 90 GLU B N 1
ATOM 1843 C CA . GLU B 1 90 ? 3.783 4.562 0.931 1 98 90 GLU B CA 1
ATOM 1844 C C . GLU B 1 90 ? 4.254 3.145 0.611 1 98 90 GLU B C 1
ATOM 1846 O O . GLU B 1 90 ? 3.473 2.193 0.691 1 98 90 GLU B O 1
ATOM 1851 N N . ASP B 1 91 ? 5.508 3.043 0.219 1 96.62 91 ASP B N 1
ATOM 1852 C CA . ASP B 1 91 ? 6.086 1.74 -0.092 1 96.62 91 ASP B CA 1
ATOM 1853 C C . ASP B 1 91 ? 6.086 0.833 1.136 1 96.62 91 ASP B C 1
ATOM 1855 O O . ASP B 1 91 ? 5.773 -0.355 1.036 1 96.62 91 ASP B O 1
ATOM 1859 N N . TYR B 1 92 ? 6.449 1.344 2.207 1 97.75 92 TYR B N 1
ATOM 1860 C CA . TYR B 1 92 ? 6.449 0.53 3.418 1 97.75 92 TYR B CA 1
ATOM 1861 C C . TYR B 1 92 ? 5.027 0.184 3.842 1 97.75 92 TYR B C 1
ATOM 1863 O O . TYR B 1 92 ? 4.762 -0.931 4.297 1 97.75 92 TYR B O 1
ATOM 1871 N N . LEU B 1 93 ? 4.125 1.17 3.762 1 98.38 93 LEU B N 1
ATOM 1872 C CA . LEU B 1 93 ? 2.729 0.89 4.078 1 98.38 93 LEU B CA 1
ATOM 1873 C C . LEU B 1 93 ? 2.186 -0.232 3.199 1 98.38 93 LEU B C 1
ATOM 1875 O O . LEU B 1 93 ? 1.39 -1.056 3.656 1 98.38 93 LEU B O 1
ATOM 1879 N N . GLN B 1 94 ? 2.596 -0.237 1.948 1 97.56 94 GLN B N 1
ATOM 1880 C CA . GLN B 1 94 ? 2.221 -1.327 1.054 1 97.56 94 GLN B CA 1
ATOM 1881 C C . GLN B 1 94 ? 2.768 -2.662 1.555 1 97.56 94 GLN B C 1
ATOM 1883 O O . GLN B 1 94 ? 2.084 -3.684 1.486 1 97.56 94 GLN B O 1
ATOM 1888 N N . GLN B 1 95 ? 3.979 -2.713 2.061 1 96.94 95 GLN B N 1
ATOM 1889 C CA . GLN B 1 95 ? 4.566 -3.926 2.617 1 96.94 95 GLN B CA 1
ATOM 1890 C C . GLN B 1 95 ? 3.752 -4.438 3.801 1 96.94 95 GLN B C 1
ATOM 1892 O O . GLN B 1 95 ? 3.602 -5.648 3.979 1 96.94 95 GLN B O 1
ATOM 1897 N N . LEU B 1 96 ? 3.285 -3.529 4.594 1 98.44 96 LEU B N 1
ATOM 1898 C CA . LEU B 1 96 ? 2.465 -3.926 5.73 1 98.44 96 LEU B CA 1
ATOM 1899 C C . LEU B 1 96 ? 1.146 -4.531 5.266 1 98.44 96 LEU B C 1
ATOM 1901 O O . LEU B 1 96 ? 0.632 -5.465 5.887 1 98.44 96 LEU B O 1
ATOM 1905 N N . GLU B 1 97 ? 0.556 -3.926 4.16 1 97.81 97 GLU B N 1
ATOM 1906 C CA . GLU B 1 97 ? -0.645 -4.531 3.592 1 97.81 97 GLU B CA 1
ATOM 1907 C C . GLU B 1 97 ? -0.373 -5.957 3.119 1 97.81 97 GLU B C 1
ATOM 1909 O O . GLU B 1 97 ? -1.192 -6.852 3.332 1 97.81 97 GLU B O 1
ATOM 1914 N N . TYR B 1 98 ? 0.749 -6.199 2.484 1 97.56 98 TYR B N 1
ATOM 1915 C CA . TYR B 1 98 ? 1.125 -7.539 2.049 1 97.56 98 TYR B CA 1
ATOM 1916 C C . TYR B 1 98 ? 1.319 -8.469 3.244 1 97.56 98 TYR B C 1
ATOM 1918 O O . TYR B 1 98 ? 0.994 -9.656 3.174 1 97.56 98 TYR B O 1
ATOM 1926 N N . PHE B 1 99 ? 1.904 -7.957 4.336 1 97.88 99 PHE B N 1
ATOM 1927 C CA . PHE B 1 99 ? 2.08 -8.734 5.559 1 97.88 99 PHE B CA 1
ATOM 1928 C C . PHE B 1 99 ? 0.745 -9.266 6.059 1 97.88 99 PHE B C 1
ATOM 1930 O O . PHE B 1 99 ? 0.641 -10.438 6.438 1 97.88 99 PHE B O 1
ATOM 1937 N N . PHE B 1 100 ? -0.276 -8.422 6 1 98.31 100 PHE B N 1
ATOM 1938 C CA . PHE B 1 100 ? -1.617 -8.852 6.371 1 98.31 100 PHE B CA 1
ATOM 1939 C C . PHE B 1 100 ? -2.135 -9.906 5.398 1 98.31 100 PHE B C 1
ATOM 1941 O O . PHE B 1 100 ? -2.727 -10.906 5.812 1 98.31 100 PHE B O 1
ATOM 1948 N N . ASP B 1 101 ? -1.958 -9.664 4.074 1 96.5 101 ASP B N 1
ATOM 1949 C CA . ASP B 1 101 ? -2.441 -10.594 3.057 1 96.5 101 ASP B CA 1
ATOM 1950 C C . ASP B 1 101 ? -1.805 -11.969 3.219 1 96.5 101 ASP B C 1
ATOM 1952 O O . ASP B 1 101 ? -2.453 -12.992 2.98 1 96.5 101 ASP B O 1
ATOM 1956 N N . ASP B 1 102 ? -0.539 -12.016 3.645 1 96.69 102 ASP B N 1
ATOM 1957 C CA . ASP B 1 102 ? 0.22 -13.258 3.781 1 96.69 102 ASP B CA 1
ATOM 1958 C C . ASP B 1 102 ? -0.064 -13.93 5.121 1 96.69 102 ASP B C 1
ATOM 1960 O O . ASP B 1 102 ? 0.277 -15.094 5.32 1 96.69 102 ASP B O 1
ATOM 1964 N N . ASN B 1 103 ? -0.61 -13.156 6.027 1 97.62 103 ASN B N 1
ATOM 1965 C CA . ASN B 1 103 ? -0.905 -13.656 7.367 1 97.62 103 ASN B CA 1
ATOM 1966 C C . ASN B 1 103 ? -2.342 -13.344 7.777 1 97.62 103 ASN B C 1
ATOM 1968 O O . ASN B 1 103 ? -2.572 -12.57 8.703 1 97.62 103 ASN B O 1
ATOM 1972 N N . PRO B 1 104 ? -3.324 -14.055 7.152 1 97.12 104 PRO B N 1
ATOM 1973 C CA . PRO B 1 104 ? -4.734 -13.719 7.352 1 97.12 104 PRO B CA 1
ATOM 1974 C C . PRO B 1 104 ? -5.211 -14 8.773 1 97.12 104 PRO B C 1
ATOM 1976 O O . PRO B 1 104 ? -6.301 -13.57 9.164 1 97.12 104 PRO B O 1
ATOM 1979 N N . GLN B 1 105 ? -4.395 -14.664 9.594 1 97.56 105 GLN B N 1
ATOM 1980 C CA . GLN B 1 105 ? -4.75 -14.945 10.977 1 97.56 105 GLN B CA 1
ATOM 1981 C C . GLN B 1 105 ? -4.547 -13.711 11.859 1 97.56 105 GLN B C 1
ATOM 1983 O O . GLN B 1 105 ? -5.012 -13.672 13 1 97.56 105 GLN B O 1
ATOM 1988 N N . TYR B 1 106 ? -3.83 -12.734 11.305 1 98.44 106 TYR B N 1
ATOM 1989 C CA . TYR B 1 106 ? -3.607 -11.508 12.07 1 98.44 106 TYR B CA 1
ATOM 1990 C C . TYR B 1 106 ? -4.695 -10.484 11.773 1 98.44 106 TYR B C 1
ATOM 1992 O O . TYR B 1 106 ? -4.938 -10.141 10.617 1 98.44 106 TYR B O 1
ATOM 2000 N N . ASP B 1 107 ? -5.289 -9.945 12.922 1 98.38 107 ASP B N 1
ATOM 2001 C CA . ASP B 1 107 ? -6.316 -8.93 12.719 1 98.38 107 ASP B CA 1
ATOM 2002 C C . ASP B 1 107 ? -5.777 -7.539 13.055 1 98.38 107 ASP B C 1
ATOM 2004 O O . ASP B 1 107 ? -6.332 -6.531 12.602 1 98.38 107 ASP B O 1
ATOM 2008 N N . LEU B 1 108 ? -4.723 -7.5 13.852 1 98.75 108 LEU B N 1
ATOM 2009 C CA . LEU B 1 108 ? -4.043 -6.25 14.18 1 98.75 108 LEU B CA 1
ATOM 2010 C C . LEU B 1 108 ? -2.529 -6.438 14.18 1 98.75 108 LEU B C 1
ATOM 2012 O O . LEU B 1 108 ? -2.039 -7.551 14.383 1 98.75 108 LEU B O 1
ATOM 2016 N N . ILE B 1 109 ? -1.831 -5.355 13.961 1 98.75 109 ILE B N 1
ATOM 2017 C CA . ILE B 1 109 ? -0.386 -5.332 14.156 1 98.75 109 ILE B CA 1
ATOM 2018 C C . ILE B 1 109 ? 0.011 -4.074 14.93 1 98.75 109 ILE B C 1
ATOM 2020 O O . ILE B 1 109 ? -0.673 -3.053 14.852 1 98.75 109 ILE B O 1
ATOM 2024 N N . ARG B 1 110 ? 1.016 -4.148 15.664 1 98.69 110 ARG B N 1
ATOM 2025 C CA . ARG B 1 110 ? 1.73 -2.996 16.203 1 98.69 110 ARG B CA 1
ATOM 2026 C C . ARG B 1 110 ? 3.006 -2.725 15.406 1 98.69 110 ARG B C 1
ATOM 2028 O O . ARG B 1 110 ? 3.795 -3.639 15.164 1 98.69 110 ARG B O 1
ATOM 2035 N N . VAL B 1 111 ? 3.166 -1.542 15.008 1 98.5 111 VAL B N 1
ATOM 2036 C CA . VAL B 1 111 ? 4.273 -1.206 14.125 1 98.5 111 VAL B CA 1
ATOM 2037 C C . VAL B 1 111 ? 4.934 0.09 14.594 1 98.5 111 VAL B C 1
ATOM 2039 O O . VAL B 1 111 ? 4.25 1.055 14.938 1 98.5 111 VAL B O 1
ATOM 2042 N N . ASP B 1 112 ? 6.227 0.121 14.719 1 98.31 112 ASP B N 1
ATOM 2043 C CA . ASP B 1 112 ? 7.012 1.349 14.82 1 98.31 112 ASP B CA 1
ATOM 2044 C C . ASP B 1 112 ? 7.168 2.008 13.453 1 98.31 112 ASP B C 1
ATOM 2046 O O . ASP B 1 112 ? 7.848 1.473 12.57 1 98.31 112 ASP B O 1
ATOM 2050 N N . LEU B 1 113 ? 6.504 3.115 13.305 1 98.25 113 LEU B N 1
ATOM 2051 C CA . LEU B 1 113 ? 6.547 3.828 12.031 1 98.25 113 LEU B CA 1
ATOM 2052 C C . LEU B 1 113 ? 7.395 5.09 12.141 1 98.25 113 LEU B C 1
ATOM 2054 O O . LEU B 1 113 ? 7.238 5.867 13.086 1 98.25 113 LEU B O 1
ATOM 2058 N N . PRO B 1 114 ? 8.32 5.328 11.203 1 98.44 114 PRO B N 1
ATOM 2059 C CA . PRO B 1 114 ? 9.008 6.621 11.125 1 98.44 114 PRO B CA 1
ATOM 2060 C C . PRO B 1 114 ? 8.141 7.719 10.516 1 98.44 114 PRO B C 1
ATOM 2062 O O . PRO B 1 114 ? 7.52 7.508 9.469 1 98.44 114 PRO B O 1
ATOM 2065 N N . PHE B 1 115 ? 8.125 8.828 11.141 1 98.62 115 PHE B N 1
ATOM 2066 C CA . PHE B 1 115 ? 7.336 9.961 10.68 1 98.62 115 PHE B CA 1
ATOM 2067 C C . PHE B 1 115 ? 8.234 11.164 10.398 1 98.62 115 PHE B C 1
ATOM 2069 O O . PHE B 1 115 ? 9.258 11.344 11.055 1 98.62 115 PHE B O 1
ATOM 2076 N N . LEU B 1 116 ? 7.926 11.906 9.375 1 97.88 116 LEU B N 1
ATOM 2077 C CA . LEU B 1 116 ? 8.391 13.266 9.148 1 97.88 116 LEU B CA 1
ATOM 2078 C C . LEU B 1 116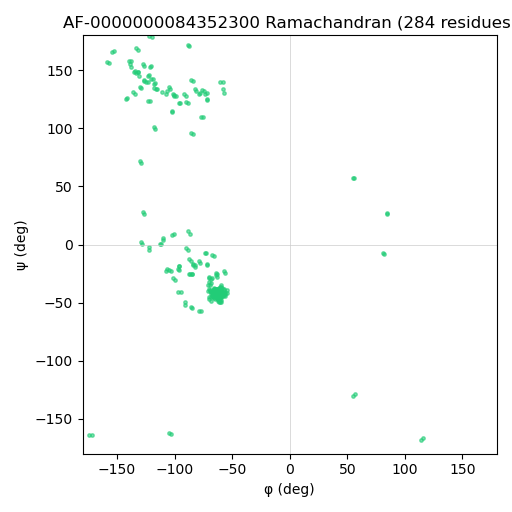 ? 7.309 14.281 9.492 1 97.88 116 LEU B C 1
ATOM 2080 O O . LEU B 1 116 ? 6.242 14.289 8.875 1 97.88 116 LEU B O 1
ATOM 2084 N N . GLU B 1 117 ? 7.59 15.023 10.484 1 97.69 117 GLU B N 1
ATOM 2085 C CA . GLU B 1 117 ? 6.609 16.016 10.922 1 97.69 117 GLU B CA 1
ATOM 2086 C C . GLU B 1 117 ? 6.941 17.406 10.375 1 97.69 117 GLU B C 1
ATOM 2088 O O . GLU B 1 117 ? 8.094 17.828 10.438 1 97.69 117 GLU B O 1
ATOM 2093 N N . PHE B 1 118 ? 5.957 17.984 9.758 1 96.94 118 PHE B N 1
ATOM 2094 C CA . PHE B 1 118 ? 5.957 19.406 9.438 1 96.94 118 PHE B CA 1
ATOM 2095 C C . PHE B 1 118 ? 5.473 20.234 10.617 1 96.94 118 PHE B C 1
ATOM 2097 O O . PHE B 1 118 ? 4.266 20.438 10.789 1 96.94 118 PHE B O 1
ATOM 2104 N N . VAL B 1 119 ? 6.441 20.703 11.367 1 96.88 119 VAL B N 1
ATOM 2105 C CA . VAL B 1 119 ? 6.188 21.25 12.695 1 96.88 119 VAL B CA 1
ATOM 2106 C C . VAL B 1 119 ? 5.344 22.516 12.594 1 96.88 119 VAL B C 1
ATOM 2108 O O . VAL B 1 119 ? 4.398 22.703 13.359 1 96.88 119 VAL B O 1
ATOM 2111 N N . ASP B 1 120 ? 5.652 23.406 11.641 1 95.94 120 ASP B N 1
ATOM 2112 C CA . ASP B 1 120 ? 4.977 24.703 11.523 1 95.94 120 ASP B CA 1
ATOM 2113 C C . ASP B 1 120 ? 3.523 24.516 11.086 1 95.94 120 ASP B C 1
ATOM 2115 O O . ASP B 1 120 ? 2.648 25.281 11.5 1 95.94 120 ASP B O 1
ATOM 2119 N N . GLU B 1 121 ? 3.238 23.5 10.273 1 97.06 121 GLU B N 1
ATOM 2120 C CA . GLU B 1 121 ? 1.904 23.281 9.719 1 97.06 121 GLU B CA 1
ATOM 2121 C C . GLU B 1 121 ? 1.121 22.281 10.555 1 97.06 121 GLU B C 1
ATOM 2123 O O . GLU B 1 121 ? -0.1 22.172 10.422 1 97.06 121 GLU B O 1
ATOM 2128 N N . GLY B 1 122 ? 1.854 21.469 11.406 1 97.25 122 GLY B N 1
ATOM 2129 C CA . GLY B 1 122 ? 1.2 20.656 12.414 1 97.25 122 GLY B CA 1
ATOM 2130 C C . GLY B 1 122 ? 0.715 19.328 11.883 1 97.25 122 GLY B C 1
ATOM 2131 O O . GLY B 1 122 ? -0.295 18.797 12.344 1 97.25 122 GLY B O 1
ATOM 2132 N N . PHE B 1 123 ? 1.356 18.812 10.859 1 98.38 123 PHE B N 1
ATOM 2133 C CA . PHE B 1 123 ? 1.008 17.5 10.359 1 98.38 123 PHE B CA 1
ATOM 2134 C C . PHE B 1 123 ? 2.26 16.656 10.125 1 98.38 123 PHE B C 1
ATOM 2136 O O . PHE B 1 123 ? 3.379 17.156 10.25 1 98.38 123 PHE B O 1
ATOM 2143 N N . ARG B 1 124 ? 2.047 15.336 9.875 1 98.62 124 ARG B N 1
ATOM 2144 C CA . ARG B 1 124 ? 3.152 14.414 9.625 1 98.62 124 ARG B CA 1
ATOM 2145 C C . ARG B 1 124 ? 2.803 13.43 8.516 1 98.62 124 ARG B C 1
ATOM 2147 O O . ARG B 1 124 ? 1.639 13.305 8.133 1 98.62 124 ARG B O 1
ATOM 2154 N N . ILE B 1 125 ? 3.805 12.867 7.902 1 98.62 125 ILE B N 1
ATOM 2155 C CA . ILE B 1 125 ? 3.654 11.781 6.941 1 98.62 125 ILE B CA 1
ATOM 2156 C C . ILE B 1 125 ? 4.551 10.609 7.34 1 98.62 125 ILE B C 1
ATOM 2158 O O . ILE B 1 125 ? 5.543 10.789 8.047 1 98.62 125 ILE B O 1
ATOM 2162 N N . VAL B 1 126 ? 4.152 9.414 6.895 1 98.56 126 VAL B N 1
ATOM 2163 C CA . VAL B 1 126 ? 5.004 8.234 7.047 1 98.56 126 VAL B CA 1
ATOM 2164 C C . VAL B 1 126 ? 6.168 8.312 6.066 1 98.56 126 VAL B C 1
ATOM 2166 O O . VAL B 1 126 ? 5.973 8.586 4.879 1 98.56 126 VAL B O 1
ATOM 2169 N N . GLN B 1 127 ? 7.488 8.141 6.434 1 96 127 GLN B N 1
ATOM 2170 C CA . GLN B 1 127 ? 8.586 8.453 5.523 1 96 127 GLN B CA 1
ATOM 2171 C C . GLN B 1 127 ? 9.469 7.23 5.289 1 96 127 GLN B C 1
ATOM 2173 O O . GLN B 1 127 ? 10.375 7.266 4.445 1 96 127 GLN B O 1
ATOM 2178 N N . GLY B 1 128 ? 9.352 6.035 5.82 1 87.94 128 GLY B N 1
ATOM 2179 C CA . GLY B 1 128 ? 10.289 4.941 5.617 1 87.94 128 GLY B CA 1
ATOM 2180 C C . GLY B 1 128 ? 9.828 3.637 6.238 1 87.94 128 GLY B C 1
ATOM 2181 O O . GLY B 1 128 ? 8.633 3.434 6.461 1 87.94 128 GLY B O 1
ATOM 2182 N N . ASN B 1 129 ? 10.961 2.91 6.254 1 92.31 129 ASN B N 1
ATOM 2183 C CA . ASN B 1 129 ? 10.695 1.559 6.734 1 92.31 129 ASN B CA 1
ATOM 2184 C C . ASN B 1 129 ? 10.578 1.519 8.258 1 92.31 129 ASN B C 1
ATOM 2186 O O . ASN B 1 129 ? 11.414 2.096 8.961 1 92.31 129 ASN B O 1
ATOM 2190 N N . GLY B 1 130 ? 9.508 0.916 8.695 1 96.44 130 GLY B N 1
ATOM 2191 C CA . GLY B 1 130 ? 9.297 0.653 10.109 1 96.44 130 GLY B CA 1
ATOM 2192 C C . GLY B 1 130 ? 9.555 -0.791 10.492 1 96.44 130 GLY B C 1
ATOM 2193 O O . GLY B 1 130 ? 10.344 -1.478 9.852 1 96.44 130 GLY B O 1
ATOM 2194 N N . MET B 1 131 ? 9.023 -1.092 11.68 1 97.25 131 MET B N 1
ATOM 2195 C CA . MET B 1 131 ? 9.188 -2.449 12.195 1 97.25 131 MET B CA 1
ATOM 2196 C C . MET B 1 131 ? 7.918 -2.924 12.891 1 97.25 131 MET B C 1
ATOM 2198 O O . MET B 1 131 ? 7.398 -2.24 13.773 1 97.25 131 MET B O 1
ATOM 2202 N N . VAL B 1 132 ? 7.434 -4.109 12.422 1 98.31 132 VAL B N 1
ATOM 2203 C CA . VAL B 1 132 ? 6.332 -4.734 13.141 1 98.31 132 VAL B CA 1
ATOM 2204 C C . VAL B 1 132 ? 6.836 -5.301 14.469 1 98.31 132 VAL B C 1
ATOM 2206 O O . VAL B 1 132 ? 7.758 -6.121 14.484 1 98.31 132 VAL B O 1
ATOM 2209 N N . THR B 1 133 ? 6.191 -4.895 15.555 1 98.56 133 THR B N 1
ATOM 2210 C CA . THR B 1 133 ? 6.695 -5.277 16.875 1 98.56 133 THR B CA 1
ATOM 2211 C C . THR B 1 133 ? 5.793 -6.328 17.516 1 98.56 133 THR B C 1
ATOM 2213 O O . THR B 1 133 ? 6.207 -7.023 18.438 1 98.56 133 THR B O 1
ATOM 2216 N N . ALA B 1 134 ? 4.559 -6.371 17.062 1 98.75 134 ALA B N 1
ATOM 2217 C CA . ALA B 1 134 ? 3.619 -7.352 17.594 1 98.75 134 ALA B CA 1
ATOM 2218 C C . ALA B 1 134 ?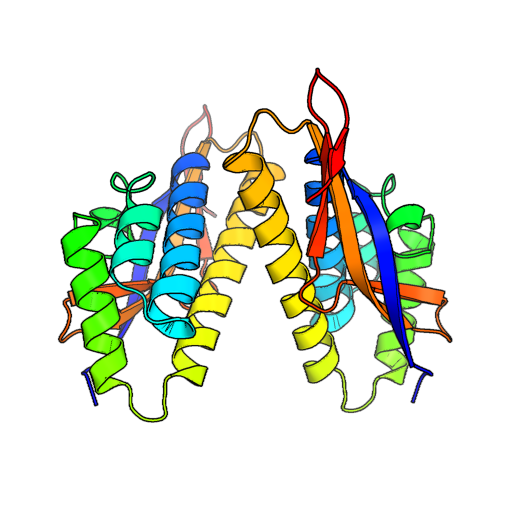 2.49 -7.625 16.609 1 98.75 134 ALA B C 1
ATOM 2220 O O . ALA B 1 134 ? 2.195 -6.793 15.75 1 98.75 134 ALA B O 1
ATOM 2221 N N . VAL B 1 135 ? 1.909 -8.812 16.766 1 98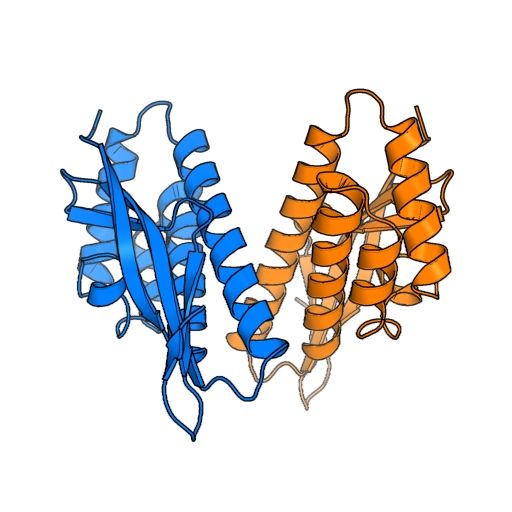.81 135 VAL B N 1
ATOM 2222 C CA . VAL B 1 135 ? 0.758 -9.211 15.953 1 98.81 135 VAL B CA 1
ATOM 2223 C C . VAL B 1 135 ? -0.348 -9.742 16.859 1 98.81 135 VAL B C 1
ATOM 2225 O O . VAL B 1 135 ? -0.074 -10.25 17.953 1 98.81 135 VAL B O 1
ATOM 2228 N N . HIS B 1 136 ? -1.568 -9.484 16.484 1 98.75 136 HIS B N 1
ATOM 2229 C CA . HIS B 1 136 ? -2.721 -9.938 17.25 1 98.75 136 HIS B CA 1
ATOM 2230 C C . HIS B 1 136 ? -3.494 -11.023 16.5 1 98.75 136 HIS B C 1
ATOM 2232 O O . HIS B 1 136 ? -3.734 -10.898 15.297 1 98.75 136 HIS B O 1
ATOM 2238 N N . THR B 1 137 ? -3.844 -12.156 17.125 1 98.06 137 THR B N 1
ATOM 2239 C CA . THR B 1 137 ? -4.715 -13.227 16.641 1 98.06 137 THR B CA 1
ATOM 2240 C C . THR B 1 137 ? -5.918 -13.391 17.562 1 98.06 137 THR B C 1
ATOM 2242 O O . THR B 1 137 ? -6.09 -12.633 18.516 1 98.06 137 THR B O 1
ATOM 2245 N N . ASP B 1 138 ? -6.727 -14.289 17.172 1 96.5 138 ASP B N 1
ATOM 2246 C CA . ASP B 1 138 ? -7.828 -14.625 18.062 1 96.5 138 ASP B CA 1
ATOM 2247 C C . ASP B 1 138 ? -7.312 -15.039 19.438 1 96.5 138 ASP B C 1
ATOM 2249 O O . ASP B 1 138 ? -8.016 -14.898 20.438 1 96.5 138 ASP B O 1
ATOM 2253 N N . GLY B 1 139 ? -6.148 -15.492 19.5 1 96.69 139 GLY B N 1
ATOM 2254 C CA . GLY B 1 139 ? -5.543 -15.969 20.734 1 96.69 139 GLY B CA 1
ATOM 2255 C C . GLY B 1 139 ? -4.836 -14.867 21.516 1 96.69 139 GLY B C 1
ATOM 2256 O O . GLY B 1 139 ? -4.293 -15.117 22.594 1 96.69 139 GLY B O 1
ATOM 2257 N N . GLY B 1 140 ? -4.805 -13.75 20.953 1 97.75 140 GLY B N 1
ATOM 2258 C CA . GLY B 1 140 ? -4.168 -12.641 21.656 1 97.75 140 GLY B CA 1
ATOM 2259 C C . GLY B 1 140 ? -2.934 -12.125 20.938 1 97.75 140 GLY B C 1
ATOM 2260 O O . GLY B 1 140 ? -2.73 -12.391 19.766 1 97.75 140 GLY B O 1
ATOM 2261 N N . TRP B 1 141 ? -2.209 -11.32 21.703 1 98.06 141 TRP B N 1
ATOM 2262 C CA . TRP B 1 141 ? -1.039 -10.656 21.141 1 98.06 141 TRP B CA 1
ATOM 2263 C C . TRP B 1 141 ? 0.191 -11.555 21.219 1 98.06 141 TRP B C 1
ATOM 2265 O O . TRP B 1 141 ? 0.394 -12.25 22.219 1 98.06 141 TRP B O 1
ATOM 2275 N N . ILE B 1 142 ? 1.034 -11.523 20.188 1 97.94 142 ILE B N 1
ATOM 2276 C CA . ILE B 1 142 ? 2.34 -12.164 20.094 1 97.94 142 ILE B CA 1
ATOM 2277 C C . ILE B 1 142 ? 3.412 -11.117 19.797 1 97.94 142 ILE B C 1
ATOM 2279 O O . ILE B 1 142 ? 3.324 -10.391 18.812 1 97.94 142 ILE B O 1
ATOM 2283 N N . LEU B 1 143 ? 4.336 -11.055 20.594 1 95.69 143 LEU B N 1
ATOM 2284 C CA . LEU B 1 143 ? 5.441 -10.125 20.391 1 95.69 143 LEU B CA 1
ATOM 2285 C C . LEU B 1 143 ? 6.465 -10.711 19.422 1 95.69 143 LEU B C 1
ATOM 2287 O O . LEU B 1 143 ? 6.758 -11.906 19.469 1 95.69 143 LEU B O 1
ATOM 2291 N N . LEU B 1 144 ? 6.871 -9.844 18.469 1 92.62 144 LEU B N 1
ATOM 2292 C CA . LEU B 1 144 ? 7.848 -10.297 17.469 1 92.62 144 LEU B CA 1
ATOM 2293 C C . LEU B 1 144 ? 9.242 -9.773 17.812 1 92.62 144 LEU B C 1
ATOM 2295 O O . LEU B 1 144 ? 9.383 -8.711 18.406 1 92.62 144 LEU B O 1
#

Nearest PDB structures (foldseek):
  7c1i-assembly2_E  TM=3.986E-01  e=1.456E+00  Pseudomonas aeruginosa
  7c1i-assembly2_E  TM=3.984E-01  e=1.408E+00  Pseudomonas aeruginosa

Foldseek 3Di:
DFDKDKDKDKDKDFLVLLVLQLQLLVLCLPCQLPVLPLVSQLVSNQVSQPNCCVAWVDRHSNLSSVLSSVCNVVVPPCSVVVSLQSVQQSVQSVVVNVVCVVPVQFGMWIKTFMWMDRVVSRTIGGGHHIGTQWTAGPVGIDGD/DFDKDKDKDKDKDFLVLLVLQLQLLVLCLPCQQPVLPLVSQLVSNQVNQPCCCVAWVDRHSNLSSVLSSVCNVVVPPCSVVVSLQSVQQSVQSVVVNVVCVVPVQFGMWIKTFMWMDRVVSRTIGGGHHIGTQWTQGPVGIDGD